Protein AF-A0A927SKW1-F1 (afdb_monomer_lite)

Radius of gyration: 32.1 Å; chains: 1; bounding box: 105×92×72 Å

pLDDT: mean 75.74, std 28.06, range [26.41, 98.81]

Sequence (318 aa):
MAGSRWMRLFRRRNMISRSLRKGRAAAVSRCCCGIGGTPRHMIAFALLSRRRMLADCPLNGYVPGCTAILPPACGNTACCPARCCPISVMLTTHSTSEEDTAMIFSCIGHAKFLIELENGLRIVTDPYDATCGYPVTPVPADVVLVSHGHHDHSAVDTIPGTPRVIDAAGEYDLGDGVTITAIEAFHDDAEGTKRGKTLLFAIRAEGLNAIHLGDLGHIPNAAQIDALGPADVLMIPVGGFFTIDAAQAKETAGLLGTRIILPMHYKTRVNADWPIAPLEAFTQLYDIPAEEVNLLRVAKGDIMCQPKIAVLLPQSLK

Structure (mmCIF, N/CA/C/O backbone):
data_AF-A0A927SKW1-F1
#
_entry.id   AF-A0A927SKW1-F1
#
loop_
_atom_site.group_PDB
_atom_site.id
_atom_site.type_symbol
_atom_site.label_atom_id
_atom_site.label_alt_id
_atom_site.label_comp_id
_atom_site.label_asym_id
_atom_site.label_entity_id
_atom_site.label_seq_id
_atom_site.pdbx_PDB_ins_code
_atom_site.Cartn_x
_atom_site.Cartn_y
_atom_site.Cartn_z
_atom_site.occupancy
_atom_site.B_iso_or_equiv
_atom_site.auth_seq_id
_atom_site.auth_comp_id
_atom_site.auth_asym_id
_atom_site.auth_atom_id
_atom_site.pdbx_PDB_model_num
ATOM 1 N N . MET A 1 1 ? 50.797 -29.835 -10.768 1.00 36.66 1 MET A N 1
ATOM 2 C CA . MET A 1 1 ? 50.155 -30.596 -9.675 1.00 36.66 1 MET A CA 1
ATOM 3 C C . MET A 1 1 ? 48.767 -31.011 -10.140 1.00 36.66 1 MET A C 1
ATOM 5 O O . MET A 1 1 ? 48.134 -30.238 -10.845 1.00 36.66 1 MET A O 1
ATOM 9 N N . ALA A 1 2 ? 48.395 -32.259 -9.850 1.00 34.47 2 ALA A N 1
ATOM 10 C CA . ALA A 1 2 ? 47.167 -32.965 -10.242 1.00 34.47 2 ALA A CA 1
ATOM 11 C C . ALA A 1 2 ? 45.868 -32.222 -9.834 1.00 34.47 2 ALA A C 1
ATOM 13 O O . ALA A 1 2 ? 45.920 -31.377 -8.953 1.00 34.47 2 ALA A O 1
ATOM 14 N N . GLY A 1 3 ? 44.679 -32.481 -10.387 1.00 30.59 3 GLY A N 1
ATOM 15 C CA . GLY A 1 3 ? 44.234 -33.603 -11.208 1.00 30.59 3 GLY A CA 1
ATOM 16 C C . GLY A 1 3 ? 42.812 -33.406 -11.762 1.00 30.59 3 GLY A C 1
ATOM 17 O O . GLY A 1 3 ? 42.130 -32.425 -11.480 1.00 30.59 3 GLY A O 1
ATOM 18 N N . SER A 1 4 ? 42.415 -34.362 -12.595 1.00 35.72 4 SER A N 1
ATOM 19 C CA . SER A 1 4 ? 41.245 -34.372 -13.480 1.00 35.72 4 SER A CA 1
ATOM 20 C C . SER A 1 4 ? 40.145 -35.338 -12.993 1.00 35.72 4 SER A C 1
ATOM 22 O O . SER A 1 4 ? 40.445 -36.261 -12.242 1.00 35.72 4 SER A O 1
ATOM 24 N N . ARG A 1 5 ? 38.939 -35.228 -13.597 1.00 36.66 5 ARG A N 1
ATOM 25 C CA . ARG A 1 5 ? 37.777 -36.169 -13.591 1.00 36.66 5 ARG A CA 1
ATOM 26 C C . ARG A 1 5 ? 36.952 -36.183 -12.290 1.00 36.66 5 ARG A C 1
ATOM 28 O O . ARG A 1 5 ? 37.505 -36.244 -11.209 1.00 36.66 5 ARG A O 1
ATOM 35 N N . TRP A 1 6 ? 35.617 -36.114 -12.330 1.00 28.95 6 TRP A N 1
ATOM 36 C CA . TRP A 1 6 ? 34.721 -37.158 -12.850 1.00 28.95 6 TRP A CA 1
ATOM 37 C C . TRP A 1 6 ? 33.372 -36.628 -13.373 1.00 28.95 6 TRP A C 1
ATOM 39 O O . TRP A 1 6 ? 32.851 -35.611 -12.931 1.00 28.95 6 TRP A O 1
ATOM 49 N N . MET A 1 7 ? 32.805 -37.378 -14.320 1.00 31.30 7 MET A N 1
ATOM 50 C CA . MET A 1 7 ? 31.558 -37.140 -15.048 1.00 31.30 7 MET A CA 1
ATOM 51 C C . MET A 1 7 ? 30.651 -38.381 -14.871 1.00 31.30 7 MET A C 1
ATOM 53 O O . MET A 1 7 ? 31.162 -39.494 -14.958 1.00 31.30 7 MET A O 1
ATOM 57 N N . ARG A 1 8 ? 29.326 -38.162 -14.791 1.00 33.22 8 ARG A N 1
ATOM 58 C CA . ARG A 1 8 ? 28.184 -39.068 -15.113 1.00 33.22 8 ARG A CA 1
ATOM 59 C C . ARG A 1 8 ? 27.788 -40.214 -14.162 1.00 33.22 8 ARG A C 1
ATOM 61 O O . ARG A 1 8 ? 28.552 -41.141 -13.943 1.00 33.22 8 ARG A O 1
ATOM 68 N N . LEU A 1 9 ? 26.483 -40.240 -13.853 1.00 34.00 9 LEU A N 1
ATOM 69 C CA . LEU A 1 9 ? 25.572 -41.408 -13.799 1.00 34.00 9 LEU A CA 1
ATOM 70 C C . LEU A 1 9 ? 24.125 -40.859 -13.918 1.00 34.00 9 LEU A C 1
ATOM 72 O O . LEU A 1 9 ? 23.692 -40.094 -13.072 1.00 34.00 9 LEU A O 1
ATOM 76 N N . PHE A 1 10 ? 23.489 -40.845 -15.096 1.00 29.05 10 PHE A N 1
ATOM 77 C CA . PHE A 1 10 ? 22.601 -41.854 -15.713 1.00 29.05 10 PHE A CA 1
ATOM 78 C C . PHE A 1 10 ? 21.306 -42.246 -14.949 1.00 29.05 10 PHE A C 1
ATOM 80 O O . PHE A 1 10 ? 21.306 -43.122 -14.101 1.00 29.05 10 PHE A O 1
ATOM 87 N N . ARG A 1 11 ? 20.193 -41.667 -15.441 1.00 32.06 11 ARG A N 1
ATOM 88 C CA . ARG A 1 11 ? 18.930 -42.283 -15.928 1.00 32.06 11 ARG A CA 1
ATOM 89 C C . ARG A 1 11 ? 17.957 -43.065 -15.010 1.00 32.06 11 ARG A C 1
ATOM 91 O O . ARG A 1 11 ? 18.234 -44.172 -14.579 1.00 32.06 11 ARG A O 1
ATOM 98 N N . ARG A 1 12 ? 16.697 -42.605 -15.161 1.00 32.50 12 ARG A N 1
ATOM 99 C CA . ARG A 1 12 ? 15.418 -43.320 -15.431 1.00 32.50 12 ARG A CA 1
ATOM 100 C C . ARG A 1 12 ? 14.637 -43.927 -14.256 1.00 32.50 12 ARG A C 1
ATOM 102 O O . ARG A 1 12 ? 15.019 -44.956 -13.718 1.00 32.50 12 ARG A O 1
ATOM 109 N N . ARG A 1 13 ? 13.377 -43.477 -14.136 1.00 32.75 13 ARG A N 1
ATOM 110 C CA . ARG A 1 13 ? 12.200 -44.368 -14.170 1.00 32.75 13 ARG A CA 1
ATOM 111 C C . ARG A 1 13 ? 10.934 -43.644 -14.664 1.00 32.75 13 ARG A C 1
ATOM 113 O O . ARG A 1 13 ? 10.516 -42.651 -14.091 1.00 32.75 13 ARG A O 1
ATOM 120 N N . ASN A 1 14 ? 10.369 -44.179 -15.750 1.00 30.88 14 ASN A N 1
ATOM 121 C CA . ASN A 1 14 ? 9.000 -43.980 -16.246 1.00 30.88 14 ASN A CA 1
ATOM 122 C C . ASN A 1 14 ? 8.089 -45.047 -15.610 1.00 30.88 14 ASN A C 1
ATOM 124 O O . ASN A 1 14 ? 8.534 -46.189 -15.511 1.00 30.88 14 ASN A O 1
ATOM 128 N N . MET A 1 15 ? 6.826 -44.713 -15.319 1.00 30.39 15 MET A N 1
ATOM 129 C CA . MET A 1 15 ? 5.612 -45.562 -15.432 1.00 30.39 15 MET A CA 1
ATOM 130 C C . MET A 1 15 ? 4.413 -44.710 -14.969 1.00 30.39 15 MET A C 1
ATOM 132 O O . MET A 1 15 ? 4.393 -44.255 -13.836 1.00 30.39 15 MET A O 1
ATOM 136 N N . ILE A 1 16 ? 3.533 -44.225 -15.851 1.00 32.12 16 ILE A N 1
ATOM 137 C CA . ILE A 1 16 ? 2.344 -44.903 -16.411 1.00 32.12 16 ILE A CA 1
ATOM 138 C C . ILE A 1 16 ? 1.454 -45.536 -15.327 1.00 32.12 16 ILE A C 1
ATOM 140 O O . ILE A 1 16 ? 1.744 -46.630 -14.864 1.00 32.12 16 ILE A O 1
ATOM 144 N N . SER A 1 17 ? 0.290 -44.935 -15.054 1.00 32.28 17 SER A N 1
ATOM 145 C CA . SER A 1 17 ? -0.992 -45.606 -15.330 1.00 32.28 17 SER A CA 1
ATOM 146 C C . SER A 1 17 ? -2.164 -44.617 -15.369 1.00 32.28 17 SER A C 1
ATOM 148 O O . SER A 1 17 ? -2.393 -43.819 -14.467 1.00 32.28 17 SER A O 1
ATOM 150 N N . ARG A 1 18 ? -2.894 -44.679 -16.487 1.00 32.72 18 ARG A N 1
ATOM 151 C CA . ARG A 1 18 ? -4.250 -44.159 -16.665 1.00 32.72 18 ARG A CA 1
ATOM 152 C C . ARG A 1 18 ? -5.216 -45.085 -15.926 1.00 32.72 18 ARG A C 1
ATOM 154 O O . ARG A 1 18 ? -5.110 -46.299 -16.074 1.00 32.72 18 ARG A O 1
ATOM 161 N N . SER A 1 19 ? -6.226 -44.525 -15.270 1.00 33.06 19 SER A N 1
ATOM 162 C CA . SER A 1 19 ? -7.440 -45.253 -14.895 1.00 33.06 19 SER A CA 1
ATOM 163 C C . SER A 1 19 ? -8.662 -44.377 -15.158 1.00 33.06 19 SER A C 1
ATOM 165 O O . SER A 1 19 ? -9.011 -43.498 -14.376 1.00 33.06 19 SER A O 1
ATOM 167 N N . LEU A 1 20 ? -9.302 -44.649 -16.294 1.00 32.94 20 LEU A N 1
ATOM 168 C CA . LEU A 1 20 ? -10.682 -44.293 -16.601 1.00 32.94 20 LEU A CA 1
ATOM 169 C C . LEU A 1 20 ? -11.630 -45.049 -15.660 1.00 32.94 20 LEU A C 1
ATOM 171 O O . LEU A 1 20 ? -11.585 -46.279 -15.623 1.00 32.94 20 LEU A O 1
ATOM 175 N N . ARG A 1 21 ? -12.587 -44.356 -15.033 1.00 33.59 21 ARG A N 1
ATOM 176 C CA . ARG A 1 21 ? -13.899 -44.943 -14.720 1.00 33.59 21 ARG A CA 1
ATOM 177 C C . ARG A 1 21 ? -15.027 -43.973 -15.062 1.00 33.59 21 ARG A C 1
ATOM 179 O O . ARG A 1 21 ? -15.078 -42.847 -14.589 1.00 33.59 21 ARG A O 1
ATOM 186 N N . LYS A 1 22 ? -15.901 -44.474 -15.937 1.00 32.31 22 LYS A N 1
ATOM 187 C CA . LYS A 1 22 ? -17.205 -43.947 -16.342 1.00 32.31 22 LYS A CA 1
ATOM 188 C C . LYS A 1 22 ? -18.282 -44.356 -15.327 1.00 32.31 22 LYS A C 1
ATOM 190 O O . LYS A 1 22 ? -18.195 -45.443 -14.760 1.00 32.31 22 LYS A O 1
ATOM 195 N N . GLY A 1 23 ? -19.365 -43.575 -15.295 1.00 28.02 23 GLY A N 1
ATOM 196 C CA . GLY A 1 23 ? -20.693 -43.956 -14.789 1.00 28.02 23 GLY A CA 1
ATOM 197 C C . GLY A 1 23 ? -20.955 -43.436 -13.374 1.00 28.02 23 GLY A C 1
ATOM 198 O O . GLY A 1 23 ? -20.116 -43.607 -12.508 1.00 28.02 23 GLY A O 1
ATOM 199 N N . ARG A 1 24 ? -22.085 -42.811 -13.047 1.00 30.83 24 ARG A N 1
ATOM 200 C CA . ARG A 1 24 ? -23.442 -42.938 -13.597 1.00 30.83 24 ARG A CA 1
ATOM 201 C C . ARG A 1 24 ? -24.226 -41.633 -13.409 1.00 30.83 24 ARG A C 1
ATOM 203 O O . ARG A 1 24 ? -24.120 -40.996 -12.370 1.00 30.83 24 ARG A O 1
ATOM 210 N N . ALA A 1 25 ? -25.057 -41.311 -14.398 1.00 30.23 25 ALA A N 1
ATOM 211 C CA . ALA A 1 25 ? -26.184 -40.401 -14.253 1.00 30.23 25 ALA A CA 1
ATOM 212 C C . ALA A 1 25 ? -27.248 -41.009 -13.321 1.00 30.23 25 ALA A C 1
ATOM 214 O O . ALA A 1 25 ? -27.543 -42.202 -13.420 1.00 30.23 25 ALA A O 1
ATOM 215 N N . ALA A 1 26 ? -27.851 -40.178 -12.473 1.00 31.28 26 ALA A N 1
ATOM 216 C CA . ALA A 1 26 ? -29.128 -40.454 -11.830 1.00 31.28 26 ALA A CA 1
ATOM 217 C C . ALA A 1 26 ? -30.018 -39.217 -11.989 1.00 31.28 26 ALA A C 1
ATOM 219 O O . ALA A 1 26 ? -29.768 -38.172 -11.398 1.00 31.28 26 ALA A O 1
ATOM 220 N N . ALA A 1 27 ? -31.034 -39.357 -12.836 1.00 31.91 27 ALA A N 1
ATOM 221 C CA . ALA A 1 27 ? -32.130 -38.422 -13.011 1.00 31.91 27 ALA A CA 1
ATOM 222 C C . ALA A 1 27 ? -33.419 -39.162 -12.653 1.00 31.91 27 ALA A C 1
ATOM 224 O O . ALA A 1 27 ? -33.793 -40.077 -13.376 1.00 31.91 27 ALA A O 1
ATOM 225 N N . VAL A 1 28 ? -34.059 -38.779 -11.549 1.00 30.00 28 VAL A N 1
ATOM 226 C CA . VAL A 1 28 ? -35.473 -38.985 -11.161 1.00 30.00 28 VAL A CA 1
ATOM 227 C C . VAL A 1 28 ? -35.665 -37.993 -9.990 1.00 30.00 28 VAL A C 1
ATOM 229 O O . VAL A 1 28 ? -34.745 -37.842 -9.200 1.00 30.00 28 VAL A O 1
ATOM 232 N N . SER A 1 29 ? -36.727 -37.229 -9.762 1.00 28.88 29 SER A N 1
ATOM 233 C CA . SER A 1 29 ? -38.110 -37.249 -10.207 1.00 28.88 29 SER A CA 1
ATOM 234 C C . SER A 1 29 ? -38.667 -35.830 -10.128 1.00 28.88 29 SER A C 1
ATOM 236 O O . SER A 1 29 ? -38.334 -35.060 -9.230 1.00 28.88 29 SER A O 1
ATOM 238 N N . ARG A 1 30 ? -39.588 -35.539 -11.044 1.00 29.81 30 ARG A N 1
ATOM 239 C CA . ARG A 1 30 ? -40.551 -34.442 -10.965 1.00 29.81 30 ARG A CA 1
ATOM 240 C C . ARG A 1 30 ? -41.347 -34.517 -9.659 1.00 29.81 30 ARG A C 1
ATOM 242 O O . ARG A 1 30 ? -41.761 -35.606 -9.263 1.00 29.81 30 ARG A O 1
ATOM 249 N N . CYS A 1 31 ? -41.672 -33.357 -9.099 1.00 27.03 31 CYS A N 1
ATOM 250 C CA . CYS A 1 31 ? -42.927 -33.167 -8.387 1.00 27.03 31 CYS A CA 1
ATOM 251 C C . CYS A 1 31 ? -43.611 -31.928 -8.973 1.00 27.03 31 CYS A C 1
ATOM 253 O O . CYS A 1 31 ? -43.080 -30.820 -8.922 1.00 27.03 31 CYS A O 1
ATOM 255 N N . CYS A 1 32 ? -44.745 -32.164 -9.626 1.00 28.44 32 CYS A N 1
ATOM 256 C CA . CYS A 1 32 ? -45.656 -31.145 -10.115 1.00 28.44 32 CYS A CA 1
ATOM 257 C C . CYS A 1 32 ? -46.640 -30.804 -8.995 1.00 28.44 32 CYS A C 1
ATOM 259 O O . CYS A 1 32 ? -47.343 -31.695 -8.535 1.00 28.44 32 CYS A O 1
ATOM 261 N N . CYS A 1 33 ? -46.777 -29.521 -8.672 1.00 32.06 33 CYS A N 1
ATOM 262 C CA . CYS A 1 33 ? -48.049 -28.953 -8.241 1.00 32.06 33 CYS A CA 1
ATOM 263 C C . CYS A 1 33 ? -48.288 -27.688 -9.072 1.00 32.06 33 CYS A C 1
ATOM 265 O O . CYS A 1 33 ? -47.520 -26.732 -8.993 1.00 32.06 33 CYS A O 1
ATOM 267 N N . GLY A 1 34 ? -49.330 -27.729 -9.910 1.00 27.91 34 GLY A N 1
ATOM 268 C CA . GLY A 1 34 ? -49.977 -26.529 -10.445 1.00 27.91 34 GLY A CA 1
ATOM 269 C C . GLY A 1 34 ? -50.642 -25.764 -9.301 1.00 27.91 34 GLY A C 1
ATOM 270 O O . GLY A 1 34 ? -50.905 -26.330 -8.244 1.00 27.91 34 GLY A O 1
ATOM 271 N N . ILE A 1 35 ? -50.834 -24.457 -9.416 1.00 33.31 35 ILE A N 1
ATOM 272 C CA . ILE A 1 35 ? -52.029 -23.738 -9.904 1.00 33.31 35 ILE A CA 1
ATOM 273 C C . ILE A 1 35 ? -51.611 -22.259 -9.723 1.00 33.31 35 ILE A C 1
ATOM 275 O O . ILE A 1 35 ? -51.009 -21.950 -8.704 1.00 33.31 35 ILE A O 1
ATOM 279 N N . GLY A 1 36 ? -51.820 -21.261 -10.574 1.00 28.83 36 GLY A N 1
ATOM 280 C CA . GLY A 1 36 ? -52.560 -21.039 -11.807 1.00 28.83 36 GLY A CA 1
ATOM 281 C C . GLY A 1 36 ? -52.436 -19.534 -12.140 1.00 28.83 36 GLY A C 1
ATOM 282 O O . GLY A 1 36 ? -51.851 -18.780 -11.367 1.00 28.83 36 GLY A O 1
ATOM 283 N N . GLY A 1 37 ? -53.009 -19.090 -13.263 1.00 29.12 37 GLY A N 1
ATOM 284 C CA . GLY A 1 37 ? -53.322 -17.669 -13.493 1.00 29.12 37 GLY A CA 1
ATOM 285 C C . GLY A 1 37 ? -52.436 -16.913 -14.493 1.00 29.12 37 GLY A C 1
ATOM 286 O O . GLY A 1 37 ? -51.386 -16.384 -14.161 1.00 29.12 37 GLY A O 1
ATOM 287 N N . THR A 1 38 ? -52.928 -16.824 -15.729 1.00 33.94 38 THR A N 1
ATOM 288 C CA . THR A 1 38 ? -52.596 -15.860 -16.806 1.00 33.94 38 THR A CA 1
ATOM 289 C C . THR A 1 38 ? -52.974 -14.402 -16.418 1.00 33.94 38 THR A C 1
ATOM 291 O O . THR A 1 38 ? -53.673 -14.282 -15.414 1.00 33.94 38 THR A O 1
ATOM 294 N N . PRO A 1 39 ? -52.709 -13.307 -17.192 1.00 42.22 39 PRO A N 1
ATOM 295 C CA . PRO A 1 39 ? -52.287 -13.229 -18.602 1.00 42.22 39 PRO A CA 1
ATOM 296 C C . PRO A 1 39 ? -51.247 -12.135 -18.988 1.00 42.22 39 PRO A C 1
ATOM 298 O O . PRO A 1 39 ? -50.902 -11.228 -18.241 1.00 42.22 39 PRO A O 1
ATOM 301 N N . ARG A 1 40 ? -50.817 -12.236 -20.255 1.00 33.34 40 ARG A N 1
ATOM 302 C CA . ARG A 1 40 ? -50.163 -11.240 -21.133 1.00 33.34 40 ARG A CA 1
ATOM 303 C C . ARG A 1 40 ? -50.572 -9.778 -20.888 1.00 33.34 40 ARG A C 1
ATOM 305 O O . ARG A 1 40 ? -51.766 -9.533 -20.909 1.00 33.34 40 ARG A O 1
ATOM 312 N N . HIS A 1 41 ? -49.613 -8.842 -20.884 1.00 31.78 41 HIS A N 1
ATOM 313 C CA . HIS A 1 41 ? -49.704 -7.462 -21.422 1.00 31.78 41 HIS A CA 1
ATOM 314 C C . HIS A 1 41 ? -48.271 -7.014 -21.784 1.00 31.78 41 HIS A C 1
ATOM 316 O O . HIS A 1 41 ? -47.365 -7.124 -20.970 1.00 31.78 41 HIS A O 1
ATOM 322 N N . MET A 1 42 ? -47.953 -6.870 -23.071 1.00 30.73 42 MET A N 1
ATOM 323 C CA . MET A 1 42 ? -47.998 -5.632 -23.866 1.00 30.73 42 MET A CA 1
ATOM 324 C C . MET A 1 42 ? -46.910 -4.604 -23.521 1.00 30.73 42 MET A C 1
ATOM 326 O O . MET A 1 42 ? -46.865 -4.017 -22.449 1.00 30.73 42 MET A O 1
ATOM 330 N N . ILE A 1 43 ? -46.066 -4.404 -24.531 1.00 33.72 43 ILE A N 1
ATOM 331 C CA . ILE A 1 43 ? -45.079 -3.348 -24.725 1.00 33.72 43 ILE A CA 1
ATOM 332 C C . ILE A 1 43 ? -45.805 -1.999 -24.807 1.00 33.72 43 ILE A C 1
ATOM 334 O O . ILE A 1 43 ? -46.746 -1.868 -25.588 1.00 33.72 43 ILE A O 1
ATOM 338 N N . ALA A 1 44 ? -45.330 -0.986 -24.080 1.00 31.81 44 ALA A N 1
ATOM 339 C CA . ALA A 1 44 ? -45.673 0.410 -24.343 1.00 31.81 44 ALA A CA 1
ATOM 340 C C . ALA A 1 44 ? -44.468 1.324 -24.076 1.00 31.81 44 ALA A C 1
ATOM 342 O O . ALA A 1 44 ? -44.033 1.513 -22.943 1.00 31.81 44 ALA A O 1
ATOM 343 N N . PHE A 1 45 ? -43.943 1.881 -25.167 1.00 30.08 45 PHE A N 1
ATOM 344 C CA . PHE A 1 45 ? -43.084 3.059 -25.201 1.00 30.08 45 PHE A CA 1
ATOM 345 C C . PHE A 1 45 ? -43.888 4.285 -24.744 1.00 30.08 45 PHE A C 1
ATOM 347 O O . PHE A 1 45 ? -44.971 4.531 -25.272 1.00 30.08 45 PHE A O 1
ATOM 354 N N . ALA A 1 46 ? -43.332 5.098 -23.846 1.00 32.06 46 ALA A N 1
ATOM 355 C CA . ALA A 1 46 ? -43.831 6.441 -23.566 1.00 32.06 46 ALA A CA 1
ATOM 356 C C . ALA A 1 46 ? -42.695 7.458 -23.741 1.00 32.06 46 ALA A C 1
ATOM 358 O O . ALA A 1 46 ? -41.885 7.698 -22.851 1.00 32.06 46 ALA A O 1
ATOM 359 N N . LEU A 1 47 ? -42.652 8.044 -24.938 1.00 31.38 47 LEU A N 1
ATOM 360 C CA . LEU A 1 47 ? -42.052 9.345 -25.211 1.00 31.38 47 LEU A CA 1
ATOM 361 C C . LEU A 1 47 ? -42.940 10.414 -24.575 1.00 31.38 47 LEU A C 1
ATOM 363 O O . LEU A 1 47 ? -44.110 10.496 -24.930 1.00 31.38 47 LEU A O 1
ATOM 367 N N . LEU A 1 48 ? -42.385 11.278 -23.728 1.00 33.34 48 LEU A N 1
ATOM 368 C CA . LEU A 1 48 ? -42.950 12.603 -23.474 1.00 33.34 48 LEU A CA 1
ATOM 369 C C . LEU A 1 48 ? -41.817 13.592 -23.201 1.00 33.34 48 LEU A C 1
ATOM 371 O O . LEU A 1 48 ? -41.308 13.756 -22.098 1.00 33.34 48 LEU A O 1
ATOM 375 N N . SER A 1 49 ? -41.439 14.263 -24.281 1.00 31.69 49 SER A N 1
ATOM 376 C CA . SER A 1 49 ? -40.782 15.557 -24.276 1.00 31.69 49 SER A CA 1
ATOM 377 C C . SER A 1 49 ? -41.644 16.588 -23.547 1.00 31.69 49 SER A C 1
ATOM 379 O O . SER A 1 49 ? -42.820 16.728 -23.888 1.00 31.69 49 SER A O 1
ATOM 381 N N . ARG A 1 50 ? -41.050 17.415 -22.684 1.00 37.28 50 ARG A N 1
ATOM 382 C CA . ARG A 1 50 ? -41.459 18.820 -22.550 1.00 37.28 50 ARG A CA 1
ATOM 383 C C . ARG A 1 50 ? -40.255 19.688 -22.200 1.00 37.28 50 ARG A C 1
ATOM 385 O O . ARG A 1 50 ? -39.580 19.513 -21.196 1.00 37.28 50 ARG A O 1
ATOM 392 N N . ARG A 1 51 ? -39.986 20.594 -23.134 1.00 34.19 51 ARG A N 1
ATOM 393 C CA . ARG A 1 51 ? -39.003 21.673 -23.115 1.00 34.19 51 ARG A CA 1
ATOM 394 C C . ARG A 1 51 ? -39.638 22.929 -22.503 1.00 34.19 51 ARG A C 1
ATOM 396 O O . ARG A 1 51 ? -40.800 23.194 -22.792 1.00 34.19 51 ARG A O 1
ATOM 403 N N . ARG A 1 52 ? -38.764 23.739 -21.885 1.00 34.16 52 ARG A N 1
ATOM 404 C CA . ARG A 1 52 ? -38.766 25.217 -21.738 1.00 34.16 52 ARG A CA 1
ATOM 405 C C . ARG A 1 52 ? -39.769 25.852 -20.766 1.00 34.16 52 ARG A C 1
ATOM 407 O O . ARG A 1 52 ? -40.969 25.726 -20.944 1.00 34.16 52 ARG A O 1
ATOM 414 N N . MET A 1 53 ? -39.262 26.662 -19.833 1.00 32.25 53 MET A N 1
ATOM 415 C CA . MET A 1 53 ? -38.998 28.121 -19.914 1.00 32.25 53 MET A CA 1
ATOM 416 C C . MET A 1 53 ? -38.421 28.535 -18.539 1.00 32.25 53 MET A C 1
ATOM 418 O O . MET A 1 53 ? -39.001 28.174 -17.526 1.00 32.25 53 MET A O 1
ATOM 422 N N . LEU A 1 54 ? -37.166 28.985 -18.411 1.00 32.81 54 LEU A N 1
ATOM 423 C CA . LEU A 1 54 ? -36.685 30.375 -18.528 1.00 32.81 54 LEU A CA 1
ATOM 424 C C . LEU A 1 54 ? -37.608 31.430 -17.900 1.00 32.81 54 LEU A C 1
ATOM 426 O O . LEU A 1 54 ? -38.629 31.762 -18.496 1.00 32.81 54 LEU A O 1
ATOM 430 N N . ALA A 1 55 ? -37.162 32.012 -16.784 1.00 32.81 55 ALA A N 1
ATOM 431 C CA . ALA A 1 55 ? -37.235 33.449 -16.519 1.00 32.81 55 ALA A CA 1
ATOM 432 C C . ALA A 1 55 ? -36.279 33.814 -15.369 1.00 32.81 55 ALA A C 1
ATOM 434 O O . ALA A 1 55 ? -36.475 33.399 -14.228 1.00 32.81 55 ALA A O 1
ATOM 435 N N . ASP A 1 56 ? -35.249 34.588 -15.707 1.00 31.73 56 ASP A N 1
ATOM 436 C CA . ASP A 1 56 ? -34.517 35.463 -14.795 1.00 31.73 56 ASP A CA 1
ATOM 437 C C . ASP A 1 56 ? -35.470 36.473 -14.138 1.00 31.73 56 ASP A C 1
ATOM 439 O O . ASP A 1 56 ? -36.394 36.952 -14.796 1.00 31.73 56 ASP A O 1
ATOM 443 N N . CYS A 1 57 ? -35.194 36.885 -12.897 1.00 26.41 57 CYS A N 1
ATOM 444 C CA . CYS A 1 57 ? -34.993 38.309 -12.602 1.00 26.41 57 CYS A CA 1
ATOM 445 C C . CYS A 1 57 ? -34.469 38.540 -11.169 1.00 26.41 57 CYS A C 1
ATOM 447 O O . CYS A 1 57 ? -34.750 37.746 -10.272 1.00 26.41 57 CYS A O 1
ATOM 449 N N . PRO A 1 58 ? -33.705 39.626 -10.955 1.00 45.47 58 PRO A N 1
ATOM 450 C CA . PRO A 1 58 ? -32.900 39.880 -9.767 1.00 45.47 58 PRO A CA 1
ATOM 451 C C . PRO A 1 58 ? -33.682 40.678 -8.712 1.00 45.47 58 PRO A C 1
ATOM 453 O O . PRO A 1 58 ? -34.753 41.204 -9.002 1.00 45.47 58 PRO A O 1
ATOM 456 N N . LEU A 1 59 ? -33.121 40.837 -7.509 1.00 37.56 59 LEU A N 1
ATOM 457 C CA . LEU A 1 59 ? -32.766 42.152 -6.957 1.00 37.56 59 LEU A CA 1
ATOM 458 C C . LEU A 1 59 ? -32.271 42.065 -5.505 1.00 37.56 59 LEU A C 1
ATOM 460 O O . LEU A 1 59 ? -32.807 41.383 -4.640 1.00 37.56 59 LEU A O 1
ATOM 464 N N . ASN A 1 60 ? -31.220 42.848 -5.316 1.00 33.00 60 ASN A N 1
ATOM 465 C CA . ASN A 1 60 ? -30.598 43.340 -4.101 1.00 33.00 60 ASN A CA 1
ATOM 466 C C . ASN A 1 60 ? -31.622 44.048 -3.183 1.00 33.00 60 ASN A C 1
ATOM 468 O O . ASN A 1 60 ? -32.469 44.786 -3.687 1.00 33.00 60 ASN A O 1
ATOM 472 N N . GLY A 1 61 ? -31.525 43.901 -1.857 1.00 32.19 61 GLY A N 1
ATOM 473 C CA . GLY A 1 61 ? -32.395 44.638 -0.930 1.00 32.19 61 GLY A CA 1
ATOM 474 C C . GLY A 1 61 ? -32.218 44.279 0.545 1.00 32.19 61 GLY A C 1
ATOM 475 O O . GLY A 1 61 ? -32.834 43.349 1.049 1.00 32.19 61 GLY A O 1
ATOM 476 N N . TYR A 1 62 ? -31.387 45.054 1.233 1.00 30.97 62 TYR A N 1
ATOM 477 C CA . TYR A 1 62 ? -31.150 45.049 2.677 1.00 30.97 62 TYR A CA 1
ATOM 478 C C . TYR A 1 62 ? -32.221 45.881 3.404 1.00 30.97 62 TYR A C 1
ATOM 480 O O . TYR A 1 62 ? -32.351 47.054 3.068 1.00 30.97 62 TYR A O 1
ATOM 488 N N . VAL A 1 63 ? -32.912 45.347 4.425 1.00 32.44 63 VAL A N 1
ATOM 489 C CA . VAL A 1 63 ? -33.503 46.151 5.525 1.00 32.44 63 VAL A CA 1
ATOM 490 C C . VAL A 1 63 ? -33.597 45.307 6.821 1.00 32.44 63 VAL A C 1
ATOM 492 O O . VAL A 1 63 ? -34.048 44.164 6.749 1.00 32.44 63 VAL A O 1
ATOM 495 N N . PRO A 1 64 ? -33.188 45.830 7.998 1.00 40.97 64 PRO A N 1
ATOM 496 C CA . PRO A 1 64 ? -33.139 45.100 9.270 1.00 40.97 64 PRO A CA 1
ATOM 497 C C . PRO A 1 64 ? -34.378 45.324 10.161 1.00 40.97 64 PRO A C 1
ATOM 499 O O . PRO A 1 64 ? -35.046 46.350 10.060 1.00 40.97 64 PRO A O 1
ATOM 502 N N . GLY A 1 65 ? -34.598 44.414 11.121 1.00 30.59 65 GLY A N 1
ATOM 503 C CA . GLY A 1 65 ? -35.410 44.668 12.321 1.00 30.59 65 GLY A CA 1
ATOM 504 C C . GLY A 1 65 ? -36.429 43.577 12.657 1.00 30.59 65 GLY A C 1
ATOM 505 O O . GLY A 1 65 ? -37.512 43.537 12.085 1.00 30.59 65 GLY A O 1
ATOM 506 N N . CYS A 1 66 ? -36.127 42.735 13.648 1.00 30.77 66 CYS A N 1
ATOM 507 C CA . CYS A 1 66 ? -37.151 42.017 14.408 1.00 30.77 66 CYS A CA 1
ATOM 508 C C . CYS A 1 66 ? -36.768 41.994 15.887 1.00 30.77 66 CYS A C 1
ATOM 510 O O . CYS A 1 66 ? -35.826 41.331 16.315 1.00 30.77 66 CYS A O 1
ATOM 512 N N . THR A 1 67 ? -37.504 42.803 16.637 1.00 34.31 67 THR A N 1
ATOM 513 C CA . THR A 1 67 ? -37.547 42.903 18.089 1.00 34.31 67 THR A CA 1
ATOM 514 C C . THR A 1 67 ? -38.132 41.633 18.705 1.00 34.31 67 THR A C 1
ATOM 516 O O . THR A 1 67 ? -39.064 41.030 18.177 1.00 34.31 67 THR A O 1
ATOM 519 N N . ALA A 1 68 ? -37.568 41.249 19.849 1.00 35.16 68 ALA A N 1
ATOM 520 C CA . ALA A 1 68 ? -37.971 40.107 20.656 1.00 35.16 68 ALA A CA 1
ATOM 521 C C . ALA A 1 68 ? -39.422 40.225 21.158 1.00 35.16 68 ALA A C 1
ATOM 523 O O . ALA A 1 68 ? -39.834 41.271 21.662 1.00 35.16 68 ALA A O 1
ATOM 524 N N . ILE A 1 69 ? -40.168 39.122 21.068 1.00 36.78 69 ILE A N 1
ATOM 525 C CA . ILE A 1 69 ? -41.507 38.964 21.641 1.00 36.78 69 ILE A CA 1
ATOM 526 C C . ILE A 1 69 ? -41.370 38.150 22.935 1.00 36.78 69 ILE A C 1
ATOM 528 O O . ILE A 1 69 ? -40.982 36.984 22.906 1.00 36.78 69 ILE A O 1
ATOM 532 N N . LEU A 1 70 ? -41.681 38.783 24.068 1.00 38.19 70 LEU A N 1
ATOM 533 C CA . LEU A 1 70 ? -41.899 38.144 25.371 1.00 38.19 70 LEU A CA 1
ATOM 534 C C . LEU A 1 70 ? -43.320 37.550 25.431 1.00 38.19 70 LEU A C 1
ATOM 536 O O . LEU A 1 70 ? -44.252 38.195 24.944 1.00 38.19 70 LEU A O 1
ATOM 540 N N . PRO A 1 71 ? -43.535 36.380 26.060 1.00 40.69 71 PRO A N 1
ATOM 541 C CA . PRO A 1 71 ? -44.876 35.870 26.324 1.00 40.69 71 PRO A CA 1
ATOM 542 C C . PRO A 1 71 ? -45.486 36.490 27.601 1.00 40.69 71 PRO A C 1
ATOM 544 O O . PRO A 1 71 ? -44.750 36.913 28.499 1.00 40.69 71 PRO A O 1
ATOM 547 N N . PRO A 1 72 ? -46.828 36.559 27.705 1.00 45.69 72 PRO A N 1
ATOM 548 C CA . PRO A 1 72 ? -47.512 37.264 28.782 1.00 45.69 72 PRO A CA 1
ATOM 549 C C . PRO A 1 72 ? -47.604 36.448 30.077 1.00 45.69 72 PRO A C 1
ATOM 551 O O . PRO A 1 72 ? -47.703 35.221 30.077 1.00 45.69 72 PRO A O 1
ATOM 554 N N . ALA A 1 73 ? -47.620 37.182 31.190 1.00 35.66 73 ALA A N 1
ATOM 555 C CA . ALA A 1 73 ? -47.835 36.683 32.540 1.00 35.66 73 ALA A CA 1
ATOM 556 C C . ALA A 1 73 ? -49.280 36.196 32.750 1.00 35.66 73 ALA A C 1
ATOM 558 O O . ALA A 1 73 ? -50.234 36.860 32.342 1.00 35.66 73 ALA A O 1
ATOM 559 N N . CYS A 1 74 ? -49.434 35.073 33.454 1.00 32.44 74 CYS A N 1
ATOM 560 C CA . CYS A 1 74 ? -50.718 34.559 33.921 1.00 32.44 74 CYS A CA 1
ATOM 561 C C . CYS A 1 74 ? -50.767 34.634 35.454 1.00 32.44 74 CYS A C 1
ATOM 563 O O . CYS A 1 74 ? -49.826 34.222 36.133 1.00 32.44 74 CYS A O 1
ATOM 565 N N . GLY A 1 75 ? -51.848 35.212 35.984 1.00 32.75 75 GLY A N 1
ATOM 566 C CA . GLY A 1 75 ? -52.057 35.466 37.407 1.00 32.75 75 GLY A CA 1
ATOM 567 C C . GLY A 1 75 ? -52.797 34.352 38.159 1.00 32.75 75 GLY A C 1
ATOM 568 O O . GLY A 1 75 ? -53.660 33.681 37.609 1.00 32.75 75 GLY A O 1
ATOM 569 N N . ASN A 1 76 ? -52.438 34.257 39.442 1.00 38.38 76 ASN A N 1
ATOM 570 C CA . ASN A 1 76 ? -53.156 33.824 40.648 1.00 38.38 76 ASN A CA 1
ATOM 571 C C . ASN A 1 76 ? -53.867 32.451 40.788 1.00 38.38 76 ASN A C 1
ATOM 573 O O . ASN A 1 76 ? -54.870 32.143 40.157 1.00 38.38 76 ASN A O 1
ATOM 577 N N . THR A 1 77 ? -53.407 31.776 41.859 1.00 36.53 77 THR A N 1
ATOM 578 C CA . THR A 1 77 ? -54.106 30.950 42.873 1.00 36.53 77 THR A CA 1
ATOM 579 C C . THR A 1 77 ? -54.704 29.595 42.485 1.00 36.53 77 THR A C 1
ATOM 581 O O . THR A 1 77 ? -55.824 29.533 41.998 1.00 36.53 77 THR A O 1
ATOM 584 N N . ALA A 1 78 ? -54.024 28.506 42.879 1.00 34.06 78 ALA A N 1
ATOM 585 C CA . ALA A 1 78 ? -54.509 27.506 43.852 1.00 34.06 78 ALA A CA 1
ATOM 586 C C . ALA A 1 78 ? -53.528 26.317 43.987 1.00 34.06 78 ALA A C 1
ATOM 588 O O . ALA A 1 78 ? -52.909 25.882 43.023 1.00 34.06 78 ALA A O 1
ATOM 589 N N . CYS A 1 79 ? -53.401 25.809 45.215 1.00 34.53 79 CYS A N 1
ATOM 590 C CA . CYS A 1 79 ? -52.584 24.678 45.660 1.00 34.53 79 CYS A CA 1
ATOM 591 C C . CYS A 1 79 ? -52.683 23.394 44.814 1.00 34.53 79 CYS A C 1
ATOM 593 O O . CYS A 1 79 ? -53.786 22.918 44.555 1.00 34.53 79 CYS A O 1
ATOM 595 N N . CYS A 1 80 ? -51.550 22.706 44.613 1.00 30.23 80 CYS A N 1
ATOM 596 C CA . CYS A 1 80 ? -51.458 21.259 44.862 1.00 30.23 80 CYS A CA 1
ATOM 597 C C . CYS A 1 80 ? -49.999 20.784 45.035 1.00 30.23 80 CYS A C 1
ATOM 599 O O . CYS A 1 80 ? -49.077 21.453 44.573 1.00 30.23 80 CYS A O 1
ATOM 601 N N . PRO A 1 81 ? -49.787 19.684 45.781 1.00 42.34 81 PRO A N 1
ATOM 602 C CA . PRO A 1 81 ? -48.609 19.473 46.612 1.00 42.34 81 PRO A CA 1
ATOM 603 C C . PRO A 1 81 ? -47.441 18.831 45.867 1.00 42.34 81 PRO A C 1
ATOM 605 O O . PRO A 1 81 ? -47.603 18.172 44.841 1.00 42.34 81 PRO A O 1
ATOM 608 N N . ALA A 1 82 ? -46.265 18.990 46.473 1.00 47.25 82 ALA A N 1
ATOM 609 C CA . ALA A 1 82 ? -45.030 18.293 46.163 1.00 47.25 82 ALA A CA 1
ATOM 610 C C . ALA A 1 82 ? -45.274 16.825 45.770 1.00 47.25 82 ALA A C 1
ATOM 612 O O . ALA A 1 82 ? -45.604 15.977 46.599 1.00 47.25 82 ALA A O 1
ATOM 613 N N . ARG A 1 83 ? -45.063 16.526 44.489 1.00 36.44 83 ARG A N 1
ATOM 614 C CA . ARG A 1 83 ? -44.751 15.181 44.020 1.00 36.44 83 ARG A CA 1
ATOM 615 C C . ARG A 1 83 ? -43.342 15.216 43.471 1.00 36.44 83 ARG A C 1
ATOM 617 O O . ARG A 1 83 ? -43.055 15.905 42.497 1.00 36.44 83 ARG A O 1
ATOM 624 N N . CYS A 1 84 ? -42.483 14.479 44.161 1.00 39.34 84 CYS A N 1
ATOM 625 C CA . CYS A 1 84 ? -41.192 14.017 43.701 1.00 39.34 84 CYS A CA 1
ATOM 626 C C . CYS A 1 84 ? -41.305 13.553 42.245 1.00 39.34 84 CYS A C 1
ATOM 628 O O . CYS A 1 84 ? -41.859 12.490 41.970 1.00 39.34 84 CYS A O 1
ATOM 630 N N . CYS A 1 85 ? -40.793 14.357 41.321 1.00 28.94 85 CYS A N 1
ATOM 631 C CA . CYS A 1 85 ? -40.418 13.872 40.009 1.00 28.94 85 CYS A CA 1
ATOM 632 C C . CYS A 1 85 ? -38.963 13.428 40.172 1.00 28.94 85 CYS A C 1
ATOM 634 O O . CYS A 1 85 ? -38.116 14.294 40.417 1.00 28.94 85 CYS A O 1
ATOM 636 N N . PRO A 1 86 ? -38.635 12.123 40.150 1.00 39.88 86 PRO A N 1
ATOM 637 C CA . PRO A 1 86 ? -37.244 11.764 39.998 1.00 39.88 86 PRO A CA 1
ATOM 638 C C . PRO A 1 86 ? -36.838 12.343 38.645 1.00 39.88 86 PRO A C 1
ATOM 640 O O . PRO A 1 86 ? -37.429 12.013 37.616 1.00 39.88 86 PRO A O 1
ATOM 643 N N . ILE A 1 87 ? -35.866 13.253 38.652 1.00 38.75 87 ILE A N 1
ATOM 644 C CA . ILE A 1 87 ? -35.094 13.548 37.454 1.00 38.75 87 ILE A CA 1
ATOM 645 C C . ILE A 1 87 ? -34.419 12.218 37.136 1.00 38.75 87 ILE A C 1
ATOM 647 O O . ILE A 1 87 ? -33.373 11.884 37.688 1.00 38.75 87 ILE A O 1
ATOM 651 N N . SER A 1 88 ? -35.082 11.396 36.325 1.00 40.12 88 SER A N 1
ATOM 652 C CA . SER A 1 88 ? -34.411 10.325 35.624 1.00 40.12 88 SER A CA 1
ATOM 653 C C . SER A 1 88 ? -33.485 11.055 34.670 1.00 40.12 88 SER A C 1
ATOM 655 O O . SER A 1 88 ? -33.887 11.503 33.598 1.00 40.12 88 SER A O 1
ATOM 657 N N . VAL A 1 89 ? -32.253 11.273 35.128 1.00 44.56 89 VAL A N 1
ATOM 658 C CA . VAL A 1 89 ? -31.127 11.451 34.229 1.00 44.56 89 VAL A CA 1
ATOM 659 C C . VAL A 1 89 ? -31.102 10.144 33.457 1.00 44.56 89 VAL A C 1
ATOM 661 O O . VAL A 1 89 ? -30.551 9.146 33.919 1.00 44.56 89 VAL A O 1
ATOM 664 N N . MET A 1 90 ? -31.804 10.111 32.325 1.00 40.47 90 MET A N 1
ATOM 665 C CA . MET A 1 90 ? -31.501 9.139 31.301 1.00 40.47 90 MET A CA 1
ATOM 666 C C . MET A 1 90 ? -30.067 9.466 30.915 1.00 40.47 90 MET A C 1
ATOM 668 O O . MET A 1 90 ? -29.820 10.385 30.137 1.00 40.47 90 MET A O 1
ATOM 672 N N . LEU A 1 91 ? -29.112 8.762 31.530 1.00 41.88 91 LEU A N 1
ATOM 673 C CA . LEU A 1 91 ? -27.852 8.506 30.867 1.00 41.88 91 LEU A CA 1
ATOM 674 C C . LEU A 1 91 ? -28.265 7.811 29.579 1.00 41.88 91 LEU A C 1
ATOM 676 O O . LEU A 1 91 ? -28.553 6.616 29.564 1.00 41.88 91 LEU A O 1
ATOM 680 N N . THR A 1 92 ? -28.382 8.596 28.515 1.00 42.34 92 THR A N 1
ATOM 681 C CA . THR A 1 92 ? -28.277 8.081 27.168 1.00 42.34 92 THR A CA 1
ATOM 682 C C . THR A 1 92 ? -26.924 7.406 27.135 1.00 42.34 92 THR A C 1
ATOM 684 O O . THR A 1 92 ? -25.888 8.059 27.036 1.00 42.34 92 THR A O 1
ATOM 687 N N . THR A 1 93 ? -26.923 6.090 27.318 1.00 43.16 93 THR A N 1
ATOM 688 C CA . THR A 1 93 ? -25.826 5.264 26.860 1.00 43.16 93 THR A CA 1
ATOM 689 C C . THR A 1 93 ? -25.751 5.559 25.373 1.00 43.16 93 THR A C 1
ATOM 691 O O . THR A 1 93 ? -26.613 5.113 24.614 1.00 43.16 93 THR A O 1
ATOM 694 N N . HIS A 1 94 ? -24.802 6.401 24.963 1.00 37.16 94 HIS A N 1
ATOM 695 C CA . HIS A 1 94 ? -24.376 6.404 23.579 1.00 37.16 94 HIS A CA 1
ATOM 696 C C . HIS A 1 94 ? -23.851 4.994 23.347 1.00 37.16 94 HIS A C 1
ATOM 698 O O . HIS A 1 94 ? -22.746 4.649 23.750 1.00 37.16 94 HIS A O 1
ATOM 704 N N . SER A 1 95 ? -24.710 4.141 22.790 1.00 41.03 95 SER A N 1
ATOM 705 C CA . SER A 1 95 ? -24.231 3.058 21.959 1.00 41.03 95 SER A CA 1
ATOM 706 C C . SER A 1 95 ? -23.335 3.748 20.947 1.00 41.03 95 SER A C 1
ATOM 708 O O . SER A 1 95 ? -23.833 4.574 20.182 1.00 41.03 95 SER A O 1
ATOM 710 N N . THR A 1 96 ? -22.031 3.508 21.028 1.00 42.34 96 THR A N 1
ATOM 711 C CA . THR A 1 96 ? -21.097 3.863 19.967 1.00 42.34 96 THR A CA 1
ATOM 712 C C . THR A 1 96 ? -21.678 3.246 18.704 1.00 42.34 96 THR A C 1
ATOM 714 O O . THR A 1 96 ? -21.675 2.022 18.552 1.00 42.34 96 THR A O 1
ATOM 717 N N . SER A 1 97 ? -22.334 4.061 17.880 1.00 49.53 97 SER A N 1
ATOM 718 C CA . SER A 1 97 ? -22.750 3.631 16.557 1.00 49.53 97 SER A CA 1
ATOM 719 C C . SER A 1 97 ? -21.480 3.232 15.813 1.00 49.53 97 SER A C 1
ATOM 721 O O . SER A 1 97 ? -20.411 3.792 16.057 1.00 49.53 97 SER A O 1
ATOM 723 N N . GLU A 1 98 ? -21.583 2.285 14.886 1.00 52.84 98 GLU A N 1
ATOM 724 C CA . GLU A 1 98 ? -20.492 1.885 13.980 1.00 52.84 98 GLU A CA 1
ATOM 725 C C . GLU A 1 98 ? -19.926 3.061 13.136 1.00 52.84 98 GLU A C 1
ATOM 727 O O . GLU A 1 98 ? -19.067 2.861 12.286 1.00 52.84 98 GLU A O 1
ATOM 732 N N . GLU A 1 99 ? -20.398 4.296 13.348 1.00 55.31 99 GLU A N 1
ATOM 733 C CA . GLU A 1 99 ? -20.025 5.505 12.614 1.00 55.31 99 GLU A CA 1
ATOM 734 C C . GLU A 1 99 ? -18.761 6.213 13.137 1.00 55.31 99 GLU A C 1
ATOM 736 O O . GLU A 1 99 ? -18.198 7.008 12.385 1.00 55.31 99 GLU A O 1
ATOM 741 N N . ASP A 1 100 ? -18.277 5.925 14.355 1.00 69.19 100 ASP A N 1
ATOM 742 C CA . ASP A 1 100 ? -17.131 6.652 14.946 1.00 69.19 100 ASP A CA 1
ATOM 743 C C . ASP A 1 100 ? -15.771 5.928 14.861 1.00 69.19 100 ASP A C 1
ATOM 745 O O . ASP A 1 100 ? -14.734 6.558 15.091 1.00 69.19 100 ASP A O 1
ATOM 749 N N . THR A 1 101 ? -15.735 4.639 14.500 1.00 89.25 101 THR A N 1
ATOM 750 C CA . THR A 1 101 ? -14.473 3.885 14.361 1.00 89.25 101 THR A CA 1
ATOM 751 C C . THR A 1 101 ? -13.715 4.308 13.105 1.00 89.25 101 THR A C 1
ATOM 753 O O . THR A 1 101 ? -14.324 4.496 12.045 1.00 89.25 101 THR A O 1
ATOM 756 N N . ALA A 1 102 ? -12.394 4.462 13.205 1.00 94.56 102 ALA A N 1
ATOM 757 C CA . ALA A 1 102 ? -11.584 4.999 12.120 1.00 94.56 102 ALA A CA 1
ATOM 758 C C . ALA A 1 102 ? -10.174 4.418 12.074 1.00 94.56 102 ALA A C 1
ATOM 760 O O . ALA A 1 102 ? -9.480 4.360 13.087 1.00 94.56 102 ALA A O 1
ATOM 761 N N . MET A 1 103 ? -9.713 4.150 10.854 1.00 97.31 103 MET A N 1
ATOM 762 C CA . MET A 1 103 ? -8.356 3.690 10.602 1.00 97.31 103 MET A CA 1
ATOM 763 C C . MET A 1 103 ? -7.431 4.896 10.485 1.00 97.31 103 MET A C 1
ATOM 765 O O . MET A 1 103 ? -7.730 5.868 9.779 1.00 97.31 103 MET A O 1
ATOM 769 N N . ILE A 1 104 ? -6.277 4.824 11.136 1.00 98.00 104 ILE A N 1
ATOM 770 C CA . ILE A 1 104 ? -5.243 5.853 11.073 1.00 98.00 104 ILE A CA 1
ATOM 771 C C . ILE A 1 104 ? -4.043 5.319 10.295 1.00 98.00 104 ILE A C 1
ATOM 773 O O . ILE A 1 104 ? -3.443 4.323 10.679 1.00 98.00 104 ILE A O 1
ATOM 777 N N . PHE A 1 105 ? -3.658 6.017 9.229 1.00 98.25 105 PHE A N 1
ATOM 778 C CA . PHE A 1 105 ? -2.548 5.658 8.351 1.00 98.25 105 PHE A CA 1
ATOM 779 C C . PHE A 1 105 ? -1.394 6.648 8.504 1.00 98.25 105 PHE A C 1
ATOM 781 O O . PHE A 1 105 ? -1.568 7.862 8.364 1.00 98.25 105 PHE A O 1
ATOM 788 N N . SER A 1 106 ? -0.194 6.119 8.721 1.00 97.44 106 SER A N 1
ATOM 789 C CA . SER A 1 106 ? 1.057 6.874 8.784 1.00 97.44 106 SER A CA 1
ATOM 790 C C . SER A 1 106 ? 2.102 6.242 7.870 1.00 97.44 106 SER A C 1
ATOM 792 O O . SER A 1 106 ? 2.375 5.051 7.978 1.00 97.44 106 SER A O 1
ATOM 794 N N . CYS A 1 107 ? 2.733 7.034 6.999 1.00 96.19 107 CYS A N 1
ATOM 795 C CA . CYS A 1 107 ? 3.892 6.577 6.229 1.00 96.19 107 CYS A CA 1
ATOM 796 C C . CYS A 1 107 ? 5.159 6.742 7.072 1.00 96.19 107 CYS A C 1
ATOM 798 O O . CYS A 1 107 ? 5.541 7.861 7.424 1.00 96.19 107 CYS A O 1
ATOM 800 N N . ILE A 1 108 ? 5.829 5.638 7.392 1.00 94.25 108 ILE A N 1
ATOM 801 C CA . ILE A 1 108 ? 7.122 5.671 8.082 1.00 94.25 108 ILE A CA 1
ATOM 802 C C . ILE A 1 108 ? 8.231 5.958 7.068 1.00 94.25 108 ILE A C 1
ATOM 804 O O . ILE A 1 108 ? 9.087 6.810 7.310 1.00 94.25 108 ILE A O 1
ATOM 808 N N . GLY A 1 109 ? 8.165 5.325 5.899 1.00 91.00 109 GLY A N 1
ATOM 809 C CA . GLY A 1 109 ? 9.071 5.541 4.777 1.00 91.00 109 GLY A CA 1
ATOM 810 C C . GLY A 1 109 ? 8.885 4.473 3.709 1.00 91.00 109 GLY A C 1
ATOM 811 O O . GLY A 1 109 ? 8.395 3.389 4.003 1.00 91.00 109 GLY A O 1
ATOM 812 N N . HIS A 1 110 ? 9.281 4.773 2.476 1.00 90.00 110 HIS A N 1
ATOM 813 C CA . HIS A 1 110 ? 9.204 3.836 1.356 1.00 90.00 110 HIS A CA 1
ATOM 814 C C . HIS A 1 110 ? 7.810 3.186 1.174 1.00 90.00 110 HIS A C 1
ATOM 816 O O . HIS A 1 110 ? 6.883 3.881 0.760 1.00 90.00 110 HIS A O 1
ATOM 822 N N . ALA A 1 111 ? 7.663 1.892 1.483 1.00 91.06 111 ALA A N 1
ATOM 823 C CA . ALA A 1 111 ? 6.408 1.132 1.477 1.00 91.06 111 ALA A CA 1
ATOM 824 C C . ALA A 1 111 ? 5.912 0.748 2.891 1.00 91.06 111 ALA A C 1
ATOM 826 O O . ALA A 1 111 ? 4.918 0.032 3.021 1.00 91.06 111 ALA A O 1
ATOM 827 N N . LYS A 1 112 ? 6.584 1.241 3.944 1.00 95.00 112 LYS A N 1
ATOM 828 C CA . LYS A 1 112 ? 6.277 0.967 5.351 1.00 95.00 112 LYS A CA 1
ATOM 829 C C . LYS A 1 112 ? 5.193 1.901 5.870 1.00 95.00 112 LYS A C 1
ATOM 831 O O . LYS A 1 112 ? 5.472 3.055 6.221 1.00 95.00 112 LYS A O 1
ATOM 836 N N . PHE A 1 113 ? 3.975 1.386 5.985 1.00 97.62 113 PHE A N 1
ATOM 837 C CA . PHE A 1 113 ? 2.861 2.074 6.637 1.00 97.62 113 PHE A CA 1
ATOM 838 C C . PHE A 1 113 ? 2.601 1.494 8.021 1.00 97.62 113 PHE A C 1
ATOM 840 O O . PHE A 1 113 ? 2.605 0.276 8.194 1.00 97.62 113 PHE A O 1
ATOM 847 N N . LEU A 1 114 ? 2.337 2.376 8.981 1.00 97.81 114 LEU A N 1
ATOM 848 C CA . LEU A 1 114 ? 1.689 2.046 10.243 1.00 97.81 114 LEU A CA 1
ATOM 849 C C . LEU A 1 114 ? 0.192 2.321 10.095 1.00 97.81 114 LEU A C 1
ATOM 851 O O . LEU A 1 114 ? -0.200 3.425 9.710 1.00 97.81 114 LEU A O 1
ATOM 855 N N . ILE A 1 115 ? -0.611 1.313 10.411 1.00 98.38 115 ILE A N 1
ATOM 856 C CA . ILE A 1 115 ? -2.067 1.358 10.434 1.00 98.38 115 ILE A CA 1
ATOM 857 C C . ILE A 1 115 ? -2.499 1.098 11.874 1.00 98.38 115 ILE A C 1
ATOM 859 O O . ILE A 1 115 ? -2.213 0.033 12.425 1.00 98.38 115 ILE A 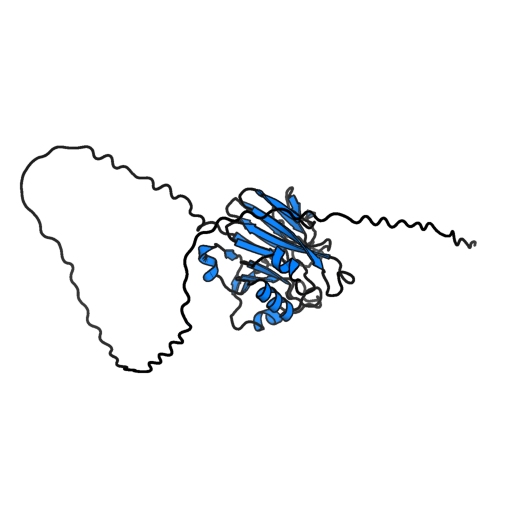O 1
ATOM 863 N N . GLU A 1 116 ? -3.155 2.075 12.486 1.00 98.06 116 GLU A N 1
ATOM 864 C CA . GLU A 1 116 ? -3.687 1.972 13.846 1.00 98.06 116 GLU A CA 1
ATOM 865 C C . GLU A 1 116 ? -5.212 1.906 13.782 1.00 98.06 116 GLU A C 1
ATOM 867 O O . GLU A 1 116 ? -5.838 2.686 13.059 1.00 98.06 116 GLU A O 1
ATOM 872 N N . LEU A 1 117 ? -5.782 0.957 14.522 1.00 97.44 117 LEU A N 1
ATOM 873 C CA . LEU A 1 117 ? -7.225 0.792 14.690 1.00 97.44 117 LEU A CA 1
ATOM 874 C C . LEU A 1 117 ? -7.672 1.367 16.042 1.00 97.44 117 LEU A C 1
ATOM 876 O O . LEU A 1 117 ? -6.874 1.486 16.976 1.00 97.44 117 LEU A O 1
ATOM 880 N N . GLU A 1 118 ? -8.962 1.655 16.183 1.00 94.19 118 GLU A N 1
ATOM 881 C CA . GLU A 1 118 ? -9.572 2.227 17.389 1.00 94.19 118 GLU A CA 1
ATOM 882 C C . GLU A 1 118 ? -9.407 1.316 18.619 1.00 94.19 118 GLU A C 1
ATOM 884 O O . GLU A 1 118 ? -9.235 1.790 19.741 1.00 94.19 118 GLU A O 1
ATOM 889 N N . ASN A 1 119 ? -9.386 -0.009 18.423 1.00 92.38 119 ASN A N 1
ATOM 890 C CA . ASN A 1 119 ? -9.143 -0.975 19.503 1.00 92.38 119 ASN A CA 1
ATOM 891 C C . ASN A 1 119 ? -7.671 -1.028 19.969 1.00 92.38 119 ASN A C 1
ATOM 893 O O . ASN A 1 119 ? -7.337 -1.809 20.861 1.00 92.38 119 ASN A O 1
ATOM 897 N N . GLY A 1 120 ? -6.793 -0.211 19.378 1.00 95.19 120 GLY A N 1
ATOM 898 C CA . GLY A 1 120 ? -5.372 -0.128 19.698 1.00 95.19 120 GLY A CA 1
ATOM 899 C C . GLY A 1 120 ? -4.486 -1.112 18.935 1.00 95.19 120 GLY A C 1
ATOM 900 O O . GLY A 1 120 ? -3.271 -1.060 19.120 1.00 95.19 120 GLY A O 1
ATOM 901 N N . LEU A 1 121 ? -5.051 -1.976 18.080 1.00 97.00 121 LEU A N 1
ATOM 902 C CA . LEU A 1 121 ? -4.273 -2.891 17.247 1.00 97.00 121 LEU A CA 1
ATOM 903 C C . LEU A 1 121 ? -3.422 -2.104 16.243 1.00 97.00 121 LEU A C 1
ATOM 905 O O . LEU A 1 121 ? -3.926 -1.250 15.508 1.00 97.00 121 LEU A O 1
ATOM 909 N N . ARG A 1 122 ? -2.131 -2.438 16.180 1.00 98.00 122 ARG A N 1
ATOM 910 C CA . ARG A 1 122 ? -1.162 -1.819 15.272 1.00 98.00 122 ARG A CA 1
ATOM 911 C C . ARG A 1 122 ? -0.675 -2.802 14.226 1.00 98.00 122 ARG A C 1
ATOM 913 O O . ARG A 1 122 ? -0.057 -3.819 14.548 1.00 98.00 122 ARG A O 1
ATOM 920 N N . ILE A 1 123 ? -0.895 -2.453 12.966 1.00 98.38 123 ILE A N 1
ATOM 921 C CA . ILE A 1 123 ? -0.471 -3.233 11.807 1.00 98.38 123 ILE A CA 1
ATOM 922 C C . ILE A 1 123 ? 0.611 -2.442 11.075 1.00 98.38 123 ILE A C 1
ATOM 924 O O . ILE A 1 123 ? 0.403 -1.289 10.703 1.00 98.38 123 ILE A O 1
ATOM 928 N N . VAL A 1 124 ? 1.770 -3.057 10.854 1.00 97.88 124 VAL A N 1
ATOM 929 C CA . VAL A 1 124 ? 2.843 -2.482 10.035 1.00 97.88 124 VAL A CA 1
ATOM 930 C C . VAL A 1 124 ? 2.986 -3.280 8.751 1.00 97.88 124 VAL A C 1
ATOM 932 O O . VAL A 1 124 ? 2.990 -4.506 8.770 1.00 97.88 124 VAL A O 1
ATOM 935 N N . THR A 1 125 ? 3.117 -2.579 7.634 1.00 97.06 125 THR A N 1
ATOM 936 C CA . THR A 1 125 ? 3.429 -3.170 6.326 1.00 97.06 125 THR A CA 1
ATOM 937 C C . THR A 1 125 ? 4.909 -3.000 6.019 1.00 97.06 125 THR A C 1
ATOM 939 O O . THR A 1 125 ? 5.500 -2.006 6.432 1.00 97.06 125 THR A O 1
ATOM 942 N N . ASP A 1 126 ? 5.497 -3.978 5.335 1.00 94.44 126 ASP A N 1
ATOM 943 C CA . ASP A 1 126 ? 6.795 -3.934 4.657 1.00 94.44 126 ASP A CA 1
ATOM 944 C C . ASP A 1 126 ? 7.902 -3.160 5.401 1.00 94.44 126 ASP A C 1
ATOM 946 O O . ASP A 1 126 ? 8.338 -2.088 4.968 1.00 94.44 126 ASP A O 1
ATOM 950 N N . PRO A 1 127 ? 8.363 -3.659 6.564 1.00 92.38 127 PRO A N 1
ATOM 951 C CA . PRO A 1 127 ? 9.478 -3.040 7.262 1.00 92.38 127 PRO A CA 1
ATOM 952 C C . PRO A 1 127 ? 10.774 -3.155 6.447 1.00 92.38 127 PRO A C 1
ATOM 954 O O . PRO A 1 127 ? 11.074 -4.204 5.887 1.00 92.38 127 PRO A O 1
ATOM 957 N N . TYR A 1 128 ? 11.578 -2.094 6.445 1.00 89.81 128 TYR A N 1
ATOM 958 C CA . TYR A 1 128 ? 12.853 -2.017 5.730 1.00 89.81 128 TYR A CA 1
ATOM 959 C C . TYR A 1 128 ? 14.039 -1.866 6.687 1.00 89.81 128 TYR A C 1
ATOM 961 O O . TYR A 1 128 ? 13.896 -1.353 7.804 1.00 89.81 128 TYR A O 1
ATOM 969 N N . ASP A 1 129 ? 15.226 -2.259 6.227 1.00 86.69 129 ASP A N 1
ATOM 970 C CA . ASP A 1 129 ? 16.485 -1.964 6.909 1.00 86.69 129 ASP A CA 1
ATOM 971 C C . ASP A 1 129 ? 17.120 -0.639 6.429 1.00 86.69 129 ASP A C 1
ATOM 973 O O . ASP A 1 129 ? 16.631 0.047 5.528 1.00 86.69 129 ASP A O 1
ATOM 977 N N . ALA A 1 130 ? 18.243 -0.255 7.041 1.00 84.69 130 ALA A N 1
ATOM 978 C CA . ALA A 1 130 ? 18.906 1.020 6.761 1.00 84.69 130 ALA A CA 1
ATOM 979 C C . ALA A 1 130 ? 19.420 1.163 5.313 1.00 84.69 130 ALA A C 1
ATOM 981 O O . ALA A 1 130 ? 19.716 2.279 4.880 1.00 84.69 130 ALA A O 1
ATOM 982 N N . THR A 1 131 ? 19.540 0.072 4.552 1.00 84.06 131 THR A N 1
ATOM 983 C CA . THR A 1 131 ? 20.028 0.106 3.165 1.00 84.06 131 THR A CA 1
ATOM 984 C C . THR A 1 131 ? 18.996 0.678 2.188 1.00 84.06 131 THR A C 1
ATOM 986 O O . THR A 1 131 ? 19.380 1.184 1.135 1.00 84.06 131 THR A O 1
ATOM 989 N N . CYS A 1 132 ? 17.717 0.740 2.583 1.00 83.69 132 CYS A N 1
ATOM 990 C CA . CYS A 1 132 ? 16.657 1.451 1.856 1.00 83.69 132 CYS A CA 1
ATOM 991 C C . CYS A 1 132 ? 16.887 2.985 1.810 1.00 83.69 132 CYS A C 1
ATOM 993 O O . CYS A 1 132 ? 16.235 3.710 1.059 1.00 83.69 132 CYS A O 1
ATOM 995 N N . GLY A 1 133 ? 17.820 3.511 2.615 1.00 85.81 133 GLY A N 1
ATOM 996 C CA . GLY A 1 133 ? 18.193 4.932 2.657 1.00 85.81 133 GLY A CA 1
ATOM 997 C C . GLY A 1 133 ? 17.332 5.784 3.594 1.00 85.81 133 GLY A C 1
ATOM 998 O O . GLY A 1 133 ? 17.710 6.907 3.934 1.00 85.81 133 GLY A O 1
ATOM 999 N N . TYR A 1 134 ? 16.207 5.251 4.068 1.00 87.50 134 TYR A N 1
ATOM 1000 C CA . TYR A 1 134 ? 15.397 5.869 5.114 1.00 87.50 134 TYR A CA 1
ATOM 1001 C C . TYR A 1 134 ? 15.945 5.519 6.506 1.00 87.50 134 TYR A C 1
ATOM 1003 O O . TYR A 1 134 ? 16.372 4.383 6.731 1.00 87.50 134 TYR A O 1
ATOM 1011 N N . PRO A 1 135 ? 15.890 6.443 7.483 1.00 88.56 135 PRO A N 1
ATOM 1012 C CA . PRO A 1 135 ? 16.181 6.110 8.870 1.00 88.56 135 PRO A CA 1
ATOM 1013 C C . PRO A 1 135 ? 15.271 4.984 9.370 1.00 88.56 135 PRO A C 1
ATOM 1015 O O . PRO A 1 135 ? 14.054 4.999 9.161 1.00 88.56 135 PRO A O 1
ATOM 1018 N N . VAL A 1 136 ? 15.868 4.002 10.045 1.00 86.44 136 VAL A N 1
ATOM 1019 C CA . VAL A 1 136 ? 15.123 2.900 10.658 1.00 86.44 136 VAL A CA 1
ATOM 1020 C C . VAL A 1 136 ? 14.502 3.411 11.952 1.00 86.44 136 VAL A C 1
ATOM 1022 O O . VAL A 1 136 ? 15.163 3.517 12.985 1.00 86.44 136 VAL A O 1
ATOM 1025 N N . THR A 1 137 ? 13.222 3.768 11.886 1.00 83.75 137 THR A N 1
ATOM 1026 C CA . THR A 1 137 ? 12.453 4.195 13.056 1.00 83.75 137 THR A CA 1
ATOM 1027 C C . THR A 1 137 ? 11.812 2.975 13.728 1.00 83.75 137 THR A C 1
ATOM 1029 O O . THR A 1 137 ? 11.082 2.235 13.052 1.00 83.75 137 THR A O 1
ATOM 1032 N N . PRO A 1 138 ? 12.045 2.752 15.038 1.00 84.38 138 PRO A N 1
ATOM 1033 C CA . PRO A 1 138 ? 11.375 1.695 15.781 1.00 84.38 138 PRO A CA 1
ATOM 1034 C C . PRO A 1 138 ? 9.896 2.051 15.941 1.00 84.38 138 PRO A C 1
ATOM 1036 O O . PRO A 1 138 ? 9.545 3.037 16.586 1.00 84.38 138 PRO A O 1
ATOM 1039 N N . VAL A 1 139 ? 9.032 1.236 15.344 1.00 90.06 139 VAL A N 1
ATOM 1040 C CA . VAL A 1 139 ? 7.575 1.398 15.391 1.00 90.06 139 VAL A CA 1
ATOM 1041 C C . VAL A 1 139 ? 6.995 0.098 15.939 1.00 90.06 139 VAL A C 1
ATOM 1043 O O . VAL A 1 139 ? 7.009 -0.892 15.210 1.00 90.06 139 VAL A O 1
ATOM 1046 N N . PRO A 1 140 ? 6.561 0.052 17.214 1.00 93.75 140 PRO A N 1
ATOM 1047 C CA . PRO A 1 140 ? 5.942 -1.140 17.786 1.00 93.75 140 PRO A CA 1
ATOM 1048 C C . PRO A 1 140 ? 4.680 -1.524 17.014 1.00 93.75 140 PRO A C 1
ATOM 1050 O O . PRO A 1 140 ? 3.877 -0.650 16.680 1.00 93.75 140 PRO A O 1
ATOM 1053 N N . ALA A 1 141 ? 4.501 -2.818 16.772 1.00 96.19 141 ALA A N 1
ATOM 1054 C CA . ALA A 1 141 ? 3.345 -3.359 16.072 1.00 96.19 141 ALA A CA 1
ATOM 1055 C C . ALA A 1 141 ? 2.915 -4.689 16.694 1.00 96.19 141 ALA A C 1
ATOM 1057 O O . ALA A 1 141 ? 3.747 -5.428 17.224 1.00 96.19 141 ALA A O 1
ATOM 1058 N N . ASP A 1 142 ? 1.630 -5.001 16.578 1.00 97.25 142 ASP A N 1
ATOM 1059 C CA . ASP A 1 142 ? 1.068 -6.292 16.976 1.00 97.25 142 ASP A CA 1
ATOM 1060 C C . ASP A 1 142 ? 1.082 -7.275 15.802 1.00 97.25 142 ASP A C 1
ATOM 1062 O O . ASP A 1 142 ? 1.252 -8.482 15.988 1.00 97.25 142 ASP A O 1
ATOM 1066 N N . VAL A 1 143 ? 0.941 -6.752 14.579 1.00 97.94 143 VAL A N 1
ATOM 1067 C CA . VAL A 1 143 ? 0.962 -7.522 13.334 1.00 97.94 143 VAL A CA 1
ATOM 1068 C C . VAL A 1 143 ? 1.898 -6.867 12.326 1.00 97.94 143 VAL A C 1
ATOM 1070 O O . VAL A 1 143 ? 1.886 -5.650 12.146 1.00 97.94 143 VAL A O 1
ATOM 1073 N N . VAL A 1 144 ? 2.696 -7.686 11.647 1.00 98.00 144 VAL A N 1
ATOM 1074 C CA . VAL A 1 144 ? 3.575 -7.254 10.558 1.00 98.00 144 VAL A CA 1
ATOM 1075 C C . VAL A 1 144 ? 3.211 -8.015 9.292 1.00 98.00 144 VAL A C 1
ATOM 1077 O O . VAL A 1 144 ? 3.193 -9.246 9.286 1.00 98.00 144 VAL A O 1
ATOM 1080 N N . LEU A 1 145 ? 2.927 -7.275 8.226 1.00 98.19 145 LEU A N 1
ATOM 1081 C CA . LEU A 1 145 ? 2.658 -7.802 6.893 1.00 98.19 145 LEU A CA 1
ATOM 1082 C C . LEU A 1 145 ? 3.931 -7.675 6.065 1.00 98.19 145 LEU A C 1
ATOM 1084 O O . LEU A 1 145 ? 4.484 -6.580 5.971 1.00 98.19 145 LEU A O 1
ATOM 1088 N N . VAL A 1 146 ? 4.397 -8.787 5.502 1.00 97.31 146 VAL A N 1
ATOM 1089 C CA . VAL A 1 146 ? 5.606 -8.836 4.673 1.00 97.31 146 VAL A CA 1
ATOM 1090 C C . VAL A 1 146 ? 5.204 -9.264 3.274 1.00 97.31 146 VAL A C 1
ATOM 1092 O O . VAL A 1 146 ? 4.848 -10.422 3.054 1.00 97.31 146 VAL A O 1
ATOM 1095 N N . SER A 1 147 ? 5.255 -8.335 2.323 1.00 92.75 147 SER A N 1
ATOM 1096 C CA . SER A 1 147 ? 4.857 -8.617 0.945 1.00 92.75 147 SER A CA 1
ATOM 1097 C C . SER A 1 147 ? 5.802 -9.606 0.267 1.00 92.75 147 SER A C 1
ATOM 1099 O O . SER A 1 147 ? 5.355 -10.481 -0.473 1.00 92.75 147 SER A O 1
ATOM 1101 N N . HIS A 1 148 ? 7.108 -9.502 0.518 1.00 89.88 148 HIS A N 1
ATOM 1102 C CA . HIS A 1 148 ? 8.119 -10.396 -0.039 1.00 89.88 148 HIS A CA 1
ATOM 1103 C C . HIS A 1 148 ? 9.456 -10.285 0.705 1.00 89.88 148 HIS A C 1
ATOM 1105 O O . HIS A 1 148 ? 9.687 -9.350 1.461 1.00 89.88 148 HIS A O 1
ATOM 1111 N N . GLY A 1 149 ? 10.353 -11.249 0.481 1.00 78.88 149 GLY A N 1
ATOM 1112 C CA . GLY A 1 149 ? 11.613 -11.392 1.223 1.00 78.88 149 GLY A CA 1
ATOM 1113 C C . GLY A 1 149 ? 12.769 -10.482 0.788 1.00 78.88 149 GLY A C 1
ATOM 1114 O O . GLY A 1 149 ? 13.922 -10.864 0.995 1.00 78.88 149 GLY A O 1
ATOM 1115 N N . HIS A 1 150 ? 12.511 -9.348 0.128 1.00 78.75 150 HIS A N 1
ATOM 1116 C CA . HIS A 1 150 ? 13.570 -8.372 -0.138 1.00 78.75 150 HIS A CA 1
ATOM 1117 C C . HIS A 1 150 ? 13.811 -7.485 1.093 1.00 78.75 150 HIS A C 1
ATOM 1119 O O . HIS A 1 150 ? 12.913 -7.217 1.886 1.00 78.75 150 HIS A O 1
ATOM 1125 N N . HIS A 1 151 ? 15.058 -7.048 1.261 1.00 71.50 151 HIS A N 1
ATOM 1126 C CA . HIS A 1 151 ? 15.551 -6.338 2.448 1.00 71.50 151 HIS A CA 1
ATOM 1127 C C . HIS A 1 151 ? 14.826 -5.009 2.737 1.00 71.50 151 HIS A C 1
ATOM 1129 O O . HIS A 1 151 ? 14.715 -4.584 3.887 1.00 71.50 151 HIS A O 1
ATOM 1135 N N . ASP A 1 152 ? 14.300 -4.371 1.701 1.00 71.06 152 ASP A N 1
ATOM 1136 C CA . ASP A 1 152 ? 13.494 -3.156 1.730 1.00 71.06 152 ASP A CA 1
ATOM 1137 C C . ASP A 1 152 ? 12.015 -3.400 2.089 1.00 71.06 152 ASP A C 1
ATOM 1139 O O . ASP A 1 152 ? 11.262 -2.438 2.221 1.00 71.06 152 ASP A O 1
ATOM 1143 N N . HIS A 1 153 ? 11.607 -4.657 2.309 1.00 78.06 153 HIS A N 1
ATOM 1144 C CA . HIS A 1 153 ? 10.225 -5.035 2.639 1.00 78.06 153 HIS A CA 1
ATOM 1145 C C . HIS A 1 153 ? 10.093 -6.119 3.732 1.00 78.06 153 HIS A C 1
ATOM 1147 O O . HIS A 1 153 ? 8.978 -6.410 4.164 1.00 78.06 153 HIS A O 1
ATOM 1153 N N . SER A 1 154 ? 11.187 -6.730 4.210 1.00 82.88 154 SER A N 1
ATOM 1154 C CA . SER A 1 154 ? 11.133 -7.881 5.133 1.00 82.88 154 SER A CA 1
ATOM 1155 C C . SER A 1 154 ? 11.937 -7.743 6.432 1.00 82.88 154 SER A C 1
ATOM 1157 O O . SER A 1 154 ? 12.206 -8.750 7.092 1.00 82.88 154 SER A O 1
ATOM 1159 N N . ALA A 1 155 ? 12.349 -6.538 6.823 1.00 85.69 155 ALA A N 1
ATOM 1160 C CA . ALA A 1 155 ? 13.193 -6.291 7.998 1.00 85.69 155 ALA A CA 1
ATOM 1161 C C . ALA A 1 155 ? 12.397 -6.315 9.323 1.00 85.69 155 ALA A C 1
ATOM 1163 O O . ALA A 1 155 ? 12.312 -5.323 10.054 1.00 85.69 155 ALA A O 1
ATOM 1164 N N . VAL A 1 156 ? 11.754 -7.448 9.623 1.00 87.81 156 VAL A N 1
ATOM 1165 C CA . VAL A 1 156 ? 10.888 -7.639 10.806 1.00 87.81 156 VAL A CA 1
ATOM 1166 C C . VAL A 1 156 ? 11.646 -7.439 12.122 1.00 87.81 156 VAL A C 1
ATOM 1168 O O . VAL A 1 156 ? 11.073 -6.977 13.104 1.00 87.81 156 VAL A O 1
ATOM 1171 N N . ASP A 1 157 ? 12.944 -7.725 12.143 1.00 88.44 157 ASP A N 1
ATOM 1172 C CA . ASP A 1 157 ? 13.842 -7.515 13.281 1.00 88.44 157 ASP A CA 1
ATOM 1173 C C . ASP A 1 157 ? 13.975 -6.040 13.700 1.00 88.44 157 ASP A C 1
ATOM 1175 O O . ASP A 1 157 ? 14.354 -5.748 14.835 1.00 88.44 157 ASP A O 1
ATOM 1179 N N . THR A 1 158 ? 13.603 -5.103 12.824 1.00 87.00 158 THR A N 1
ATOM 1180 C CA . THR A 1 158 ? 13.534 -3.666 13.142 1.00 87.00 158 THR A CA 1
ATOM 1181 C C . THR A 1 158 ? 12.280 -3.272 13.933 1.00 87.00 158 THR A C 1
ATOM 1183 O O . THR A 1 158 ? 12.187 -2.137 14.413 1.00 87.00 158 THR A O 1
ATOM 1186 N N . ILE A 1 159 ? 11.304 -4.177 14.069 1.00 91.94 159 ILE A N 1
ATOM 1187 C CA . ILE A 1 159 ? 10.034 -3.936 14.758 1.00 91.94 159 ILE A CA 1
ATOM 1188 C C . ILE A 1 159 ? 10.150 -4.358 16.231 1.00 91.94 159 ILE A C 1
ATOM 1190 O O . ILE A 1 159 ? 10.384 -5.531 16.519 1.00 91.94 159 ILE A O 1
ATOM 1194 N N . PRO A 1 160 ? 9.974 -3.431 17.194 1.00 92.25 160 PRO A N 1
ATOM 1195 C CA . PRO A 1 160 ? 9.990 -3.772 18.611 1.00 92.25 160 PRO A CA 1
ATOM 1196 C C . PRO A 1 160 ? 8.843 -4.712 19.004 1.00 92.25 160 PRO A C 1
ATOM 1198 O O . PRO A 1 160 ? 7.709 -4.529 18.567 1.00 92.25 160 PRO A O 1
ATOM 1201 N N . GLY A 1 161 ? 9.122 -5.638 19.925 1.00 91.25 161 GLY A N 1
ATOM 1202 C CA . GLY A 1 161 ? 8.127 -6.544 20.505 1.00 91.25 161 GLY A CA 1
ATOM 1203 C C . GLY A 1 161 ? 8.164 -7.942 19.892 1.00 91.25 161 GLY A C 1
ATOM 1204 O O . GLY A 1 161 ? 9.212 -8.418 19.463 1.00 91.25 161 GLY A O 1
ATOM 1205 N N . THR A 1 162 ? 7.017 -8.620 19.902 1.00 92.94 162 THR A N 1
ATOM 1206 C CA . THR A 1 162 ? 6.839 -9.964 19.329 1.00 92.94 162 THR A CA 1
ATOM 1207 C C . THR A 1 162 ? 5.601 -9.979 18.428 1.00 92.94 162 THR A C 1
ATOM 1209 O O . THR A 1 162 ? 4.591 -10.585 18.801 1.00 92.94 162 THR A O 1
ATOM 1212 N N . PRO A 1 163 ? 5.633 -9.265 17.288 1.00 95.69 163 PRO A N 1
ATOM 1213 C CA . PRO A 1 163 ? 4.484 -9.180 16.401 1.00 95.69 163 PRO A CA 1
ATOM 1214 C C . PRO A 1 163 ? 4.159 -10.536 15.775 1.00 95.69 163 PRO A C 1
ATOM 1216 O O . PRO A 1 163 ? 5.040 -11.363 15.519 1.00 95.69 163 PRO A O 1
ATOM 1219 N N . ARG A 1 164 ? 2.885 -10.739 15.443 1.00 97.12 164 ARG A N 1
ATOM 1220 C CA . ARG A 1 164 ? 2.468 -11.805 14.532 1.00 97.12 164 ARG A CA 1
ATOM 1221 C C . ARG A 1 164 ? 2.871 -11.419 13.109 1.00 97.12 164 ARG A C 1
ATOM 1223 O O . ARG A 1 164 ? 2.408 -10.410 12.589 1.00 97.12 164 ARG A O 1
ATOM 1230 N N . VAL A 1 165 ? 3.701 -12.236 12.472 1.00 97.62 165 VAL A N 1
ATOM 1231 C CA . VAL A 1 165 ? 4.125 -12.021 11.081 1.00 97.62 165 VAL A CA 1
ATOM 1232 C C . VAL A 1 165 ? 3.176 -12.744 10.129 1.00 97.62 165 VAL A C 1
ATOM 1234 O O . VAL A 1 165 ? 2.819 -13.900 10.370 1.00 97.62 165 VAL A O 1
ATOM 1237 N N . ILE A 1 166 ? 2.761 -12.059 9.064 1.00 98.00 166 ILE A N 1
ATOM 1238 C CA . ILE A 1 166 ? 1.983 -12.612 7.954 1.00 98.00 166 ILE A CA 1
ATOM 1239 C C . ILE A 1 166 ? 2.779 -12.395 6.664 1.00 98.00 166 ILE A C 1
ATOM 1241 O O . ILE A 1 166 ? 2.893 -11.275 6.169 1.00 98.00 166 ILE A O 1
ATOM 1245 N N . ASP A 1 167 ? 3.327 -13.486 6.141 1.00 96.75 167 ASP A N 1
ATOM 1246 C CA . ASP A 1 167 ? 4.245 -13.540 4.995 1.00 96.75 167 ASP A CA 1
ATOM 1247 C C . ASP A 1 167 ? 3.880 -14.662 4.002 1.00 96.75 167 ASP A C 1
ATOM 1249 O O . ASP A 1 167 ? 4.674 -15.052 3.144 1.00 96.75 167 ASP A O 1
ATOM 1253 N N . ALA A 1 168 ? 2.661 -15.194 4.110 1.00 96.94 168 ALA A N 1
ATOM 1254 C CA . ALA A 1 168 ? 2.128 -16.224 3.232 1.00 96.94 168 ALA A CA 1
ATOM 1255 C C . ALA A 1 168 ? 0.711 -15.862 2.775 1.00 96.94 168 ALA A C 1
ATOM 1257 O O . ALA A 1 168 ? -0.013 -15.134 3.450 1.00 96.94 168 ALA A O 1
ATOM 1258 N N . ALA A 1 169 ? 0.311 -16.379 1.613 1.00 97.62 169 ALA A N 1
ATOM 1259 C CA . ALA A 1 169 ? -1.047 -16.202 1.121 1.00 97.62 169 ALA A CA 1
ATOM 1260 C C . ALA A 1 169 ? -2.055 -16.995 1.963 1.00 97.62 169 ALA A C 1
ATOM 1262 O O . ALA A 1 169 ? -1.790 -18.128 2.375 1.00 97.62 169 ALA A O 1
ATOM 1263 N N . GLY A 1 170 ? -3.230 -16.412 2.177 1.00 97.88 170 GLY A N 1
ATOM 1264 C CA . GLY A 1 170 ? -4.280 -16.993 3.002 1.00 97.88 170 GLY A CA 1
ATOM 1265 C C . GLY A 1 170 ? -5.203 -15.946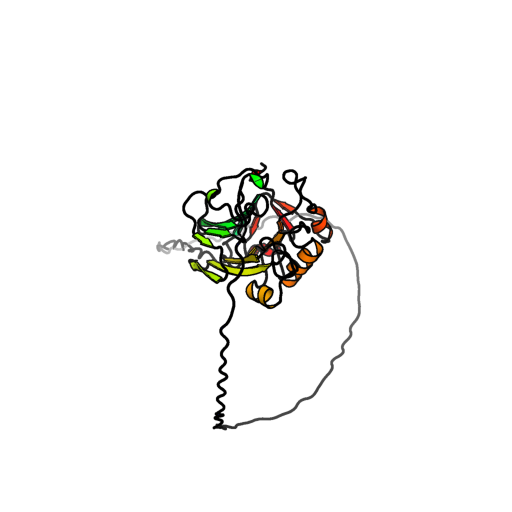 3.611 1.00 97.88 170 GLY A C 1
ATOM 1266 O O . GLY A 1 170 ? -5.050 -14.745 3.397 1.00 97.88 170 GLY A O 1
ATOM 1267 N N . GLU A 1 171 ? -6.166 -16.424 4.389 1.00 98.00 171 GLU A N 1
ATOM 1268 C CA . GLU A 1 171 ? -7.052 -15.588 5.195 1.00 98.00 171 GLU A CA 1
ATOM 1269 C C . GLU A 1 171 ? -6.657 -15.693 6.666 1.00 98.00 171 GLU A C 1
ATOM 1271 O O . GLU A 1 171 ? -6.442 -16.785 7.201 1.00 98.00 171 GLU A O 1
ATOM 1276 N N . TYR A 1 172 ? -6.562 -14.543 7.318 1.00 98.31 172 TYR A N 1
ATOM 1277 C CA . TYR A 1 172 ? -6.107 -14.401 8.688 1.00 98.31 172 TYR A CA 1
ATOM 1278 C C . TYR A 1 172 ? -7.142 -13.599 9.467 1.00 98.31 172 TYR A C 1
ATOM 1280 O O . TYR A 1 172 ? -7.297 -12.398 9.261 1.00 98.31 172 TYR A O 1
ATOM 1288 N N . ASP A 1 173 ? -7.839 -14.273 10.375 1.00 97.44 173 ASP A N 1
ATOM 1289 C CA . ASP A 1 173 ? -8.683 -13.622 11.372 1.00 97.44 173 ASP A CA 1
ATOM 1290 C C . ASP A 1 173 ? -7.805 -13.169 12.550 1.00 97.44 173 ASP A C 1
ATOM 1292 O O . ASP A 1 173 ? -6.995 -13.948 13.084 1.00 97.44 173 ASP A O 1
ATOM 1296 N N . LEU A 1 174 ? -7.913 -11.888 12.897 1.00 96.31 174 LEU A N 1
ATOM 1297 C CA . LEU A 1 174 ? -7.204 -11.266 14.012 1.00 96.31 174 LEU A CA 1
ATOM 1298 C C . LEU A 1 174 ? -8.120 -11.023 15.224 1.00 96.31 174 LEU A C 1
ATOM 1300 O O . LEU A 1 174 ? -7.626 -10.576 16.257 1.00 96.31 174 LEU A O 1
ATOM 1304 N N . GLY A 1 175 ? -9.407 -11.371 15.135 1.00 94.69 175 GLY A N 1
ATOM 1305 C CA . GLY A 1 175 ? -10.413 -11.072 16.151 1.00 94.69 175 GLY A CA 1
ATOM 1306 C C . GLY A 1 175 ? -11.022 -9.678 15.987 1.00 94.69 175 GLY A C 1
ATOM 1307 O O . GLY A 1 175 ? -10.590 -8.884 15.156 1.00 94.69 175 GLY A O 1
ATOM 1308 N N . ASP A 1 176 ? -12.071 -9.395 16.765 1.00 91.94 176 ASP A N 1
ATOM 1309 C CA . ASP A 1 176 ? -12.741 -8.084 16.834 1.00 91.94 176 ASP A CA 1
ATOM 1310 C C . ASP A 1 176 ? -13.164 -7.496 15.473 1.00 91.94 176 ASP A C 1
ATOM 1312 O O . ASP A 1 176 ? -13.176 -6.285 15.267 1.00 91.94 176 ASP A O 1
ATOM 1316 N N . GLY A 1 177 ? -13.525 -8.367 14.524 1.00 93.81 177 GLY A N 1
ATOM 1317 C CA . GLY A 1 177 ? -13.944 -7.963 13.179 1.00 93.81 177 GLY A CA 1
ATOM 1318 C C . GLY A 1 177 ? -12.796 -7.546 12.253 1.00 93.81 177 GLY A C 1
ATOM 1319 O O . GLY A 1 177 ? -13.063 -7.029 11.169 1.00 93.81 177 GLY A O 1
ATOM 1320 N N . VAL A 1 178 ? -11.541 -7.782 12.646 1.00 97.75 178 VAL A N 1
ATOM 1321 C CA . VAL A 1 178 ? -10.350 -7.497 11.841 1.00 97.75 178 VAL A CA 1
ATOM 1322 C C . VAL A 1 178 ? -9.930 -8.746 11.072 1.00 97.75 178 VAL A C 1
ATOM 1324 O O . VAL A 1 178 ? -9.569 -9.770 11.654 1.00 97.75 178 VAL A O 1
ATOM 1327 N N . THR A 1 179 ? -9.920 -8.653 9.744 1.00 98.31 179 THR A N 1
ATOM 1328 C CA . THR A 1 179 ? -9.475 -9.745 8.866 1.00 98.31 179 THR A CA 1
ATOM 1329 C C . THR A 1 179 ? -8.444 -9.261 7.859 1.00 98.31 179 THR A C 1
ATOM 1331 O O . THR A 1 179 ? -8.504 -8.132 7.371 1.00 98.31 179 THR A O 1
ATOM 1334 N N . ILE A 1 180 ? -7.491 -10.132 7.540 1.00 98.56 180 ILE A N 1
ATOM 1335 C CA . ILE A 1 180 ? -6.464 -9.887 6.531 1.00 98.56 180 ILE A CA 1
ATOM 1336 C C . ILE A 1 180 ? -6.516 -11.006 5.499 1.00 98.56 180 ILE A C 1
ATOM 1338 O O . ILE A 1 180 ? -6.397 -12.181 5.839 1.00 98.56 180 ILE A O 1
ATOM 1342 N N . THR A 1 181 ? -6.662 -10.645 4.229 1.00 98.62 181 THR A N 1
ATOM 1343 C CA . THR A 1 181 ? -6.510 -11.572 3.103 1.00 98.62 181 THR A CA 1
ATOM 1344 C C . THR A 1 181 ? -5.193 -11.267 2.401 1.00 98.62 181 THR A C 1
ATOM 1346 O O . THR A 1 181 ? -5.024 -10.172 1.868 1.00 98.62 181 THR A O 1
ATOM 1349 N N . ALA A 1 182 ? -4.272 -12.226 2.396 1.00 98.50 182 ALA A N 1
ATOM 1350 C CA . ALA A 1 182 ? -3.003 -12.157 1.683 1.00 98.50 182 ALA A CA 1
ATOM 1351 C C . ALA A 1 182 ? -3.096 -12.951 0.372 1.00 98.50 182 ALA A C 1
ATOM 1353 O O . ALA A 1 182 ? -3.477 -14.125 0.371 1.00 98.50 182 ALA A O 1
ATOM 1354 N N . ILE A 1 183 ? -2.761 -12.317 -0.748 1.00 98.25 183 ILE A N 1
ATOM 1355 C CA . ILE A 1 183 ? -3.000 -12.835 -2.100 1.00 98.25 183 ILE A CA 1
ATOM 1356 C C . ILE A 1 183 ? -1.679 -12.863 -2.860 1.00 98.25 183 ILE A C 1
ATOM 1358 O O . ILE A 1 183 ? -0.985 -11.852 -2.926 1.00 98.25 183 ILE A O 1
ATOM 1362 N N . GLU A 1 184 ? -1.338 -14.005 -3.461 1.00 97.38 184 GLU A N 1
ATOM 1363 C CA . GLU A 1 184 ? -0.137 -14.100 -4.296 1.00 97.38 184 GLU A CA 1
ATOM 1364 C C . GLU A 1 184 ? -0.269 -13.260 -5.575 1.00 97.38 184 GLU A C 1
ATOM 1366 O O . GLU A 1 184 ? -1.268 -13.325 -6.302 1.00 97.38 184 GLU A O 1
ATOM 1371 N N . ALA A 1 185 ? 0.793 -12.524 -5.879 1.00 96.69 185 ALA A N 1
ATOM 1372 C CA . ALA A 1 185 ? 1.021 -11.801 -7.118 1.00 96.69 185 ALA A CA 1
ATOM 1373 C C . ALA A 1 185 ? 2.504 -11.883 -7.513 1.00 96.69 185 ALA A C 1
ATOM 1375 O O . ALA A 1 185 ? 3.310 -12.569 -6.872 1.00 96.69 185 ALA A O 1
ATOM 1376 N N . PHE A 1 186 ? 2.870 -11.198 -8.593 1.00 95.75 186 PHE A N 1
ATOM 1377 C CA . PHE A 1 186 ? 4.239 -11.169 -9.089 1.00 95.75 186 PHE A CA 1
ATOM 1378 C C . PHE A 1 186 ? 4.815 -9.754 -9.048 1.00 95.75 186 PHE A C 1
ATOM 1380 O O . PHE A 1 186 ? 4.126 -8.770 -9.319 1.00 95.75 186 PHE A O 1
ATOM 1387 N N . HIS A 1 187 ? 6.111 -9.682 -8.742 1.00 90.69 187 HIS A N 1
ATOM 1388 C CA . HIS A 1 187 ? 6.914 -8.451 -8.750 1.00 90.69 187 HIS A CA 1
ATOM 1389 C C . HIS A 1 187 ? 7.334 -8.065 -10.186 1.00 90.69 187 HIS A C 1
ATOM 1391 O O . HIS A 1 187 ? 8.063 -7.121 -10.444 1.00 90.69 187 HIS A O 1
ATOM 1397 N N . ASP A 1 188 ? 6.878 -8.799 -11.198 1.00 88.25 188 ASP A N 1
ATOM 1398 C CA . ASP A 1 188 ? 7.161 -8.479 -12.591 1.00 88.25 188 ASP A CA 1
ATOM 1399 C C . ASP A 1 188 ? 6.014 -8.892 -13.519 1.00 88.25 188 ASP A C 1
ATOM 1401 O O . ASP A 1 188 ? 5.067 -9.578 -13.134 1.00 88.25 188 ASP A O 1
ATOM 1405 N N . ASP A 1 189 ? 6.130 -8.469 -14.772 1.00 87.06 189 ASP A N 1
ATOM 1406 C CA . ASP A 1 189 ? 5.236 -8.789 -15.883 1.00 87.06 189 ASP A CA 1
ATOM 1407 C C . ASP A 1 189 ? 5.501 -10.172 -16.512 1.00 87.06 189 ASP A C 1
ATOM 1409 O O . ASP A 1 189 ? 4.945 -10.504 -17.559 1.00 87.06 189 ASP A O 1
ATOM 1413 N N . ALA A 1 190 ? 6.370 -10.976 -15.901 1.00 91.88 190 ALA A N 1
ATOM 1414 C CA . ALA A 1 190 ? 6.878 -12.239 -16.419 1.00 91.88 190 ALA A CA 1
ATOM 1415 C C . ALA A 1 190 ? 6.727 -13.372 -15.387 1.00 91.88 190 ALA A C 1
ATOM 1417 O O . ALA A 1 190 ? 7.609 -14.227 -15.267 1.00 91.88 190 ALA A O 1
ATOM 1418 N N . GLU A 1 191 ? 5.616 -13.371 -14.643 1.00 88.62 191 GLU A N 1
ATOM 1419 C CA . GLU A 1 191 ? 5.234 -14.413 -13.674 1.00 88.62 191 GLU A CA 1
ATOM 1420 C C . GLU A 1 191 ? 6.295 -14.668 -12.584 1.00 88.62 191 GLU A C 1
ATOM 1422 O O . GLU A 1 191 ? 6.515 -15.795 -12.131 1.00 88.62 191 GLU A O 1
ATOM 1427 N N . GLY A 1 192 ? 6.984 -13.609 -12.158 1.00 87.88 192 GLY A N 1
ATOM 1428 C CA . GLY A 1 192 ? 7.990 -13.641 -11.100 1.00 87.88 192 GLY A CA 1
ATOM 1429 C C . GLY A 1 192 ? 9.357 -14.145 -11.557 1.00 87.88 192 GLY A C 1
ATOM 1430 O O . GLY A 1 192 ? 10.233 -14.382 -10.724 1.00 87.88 192 GLY A O 1
ATOM 1431 N N . THR A 1 193 ? 9.576 -14.334 -12.859 1.00 87.25 193 THR A N 1
ATOM 1432 C CA . THR A 1 193 ? 10.855 -14.852 -13.376 1.00 87.25 193 THR A CA 1
ATOM 1433 C C . THR A 1 193 ? 12.007 -13.851 -13.286 1.00 87.25 193 THR A C 1
ATOM 1435 O O . THR A 1 193 ? 13.167 -14.267 -13.316 1.00 87.25 193 THR A O 1
ATOM 1438 N N . LYS A 1 194 ? 11.721 -12.549 -13.166 1.00 87.75 194 LYS A N 1
ATOM 1439 C CA . LYS A 1 194 ? 12.729 -11.483 -13.056 1.00 87.75 194 LYS A CA 1
ATOM 1440 C C . LYS A 1 194 ? 12.964 -11.066 -11.604 1.00 87.75 194 LYS A C 1
ATOM 1442 O O . LYS A 1 194 ? 14.103 -10.773 -11.247 1.00 87.75 194 LYS A O 1
ATOM 1447 N N . ARG A 1 195 ? 11.904 -10.997 -10.794 1.00 90.06 195 ARG A N 1
ATOM 1448 C CA . ARG A 1 195 ? 11.910 -10.377 -9.455 1.00 90.06 195 ARG A CA 1
ATOM 1449 C C . ARG A 1 195 ? 11.211 -11.196 -8.371 1.00 90.06 195 ARG A C 1
ATOM 1451 O O . ARG A 1 195 ? 11.295 -10.841 -7.203 1.00 90.06 195 ARG A O 1
ATOM 1458 N N . GLY A 1 196 ? 10.578 -12.308 -8.731 1.00 92.56 196 GLY A N 1
ATOM 1459 C CA . GLY A 1 196 ? 9.906 -13.196 -7.789 1.00 92.56 196 GLY A CA 1
ATOM 1460 C C . GLY A 1 196 ? 8.445 -12.834 -7.528 1.00 92.56 196 GLY A C 1
ATOM 1461 O O . GLY A 1 196 ? 7.777 -12.155 -8.310 1.00 92.56 196 GLY A O 1
ATOM 1462 N N . LYS A 1 197 ? 7.929 -13.371 -6.425 1.00 94.19 197 LYS A N 1
ATOM 1463 C CA . LYS A 1 197 ? 6.545 -13.185 -5.986 1.00 94.19 197 LYS A CA 1
ATOM 1464 C C . LYS A 1 197 ? 6.435 -12.017 -5.011 1.00 94.19 197 LYS A C 1
ATOM 1466 O O . LYS A 1 197 ? 7.402 -11.689 -4.331 1.00 94.19 197 LYS A O 1
ATOM 1471 N N . THR A 1 198 ? 5.236 -11.465 -4.912 1.00 96.44 198 THR A N 1
ATOM 1472 C CA . THR A 1 198 ? 4.850 -10.497 -3.884 1.00 96.44 198 THR A CA 1
ATOM 1473 C C . THR A 1 198 ? 3.454 -10.839 -3.364 1.00 96.44 198 THR A C 1
ATOM 1475 O O . THR A 1 198 ? 2.680 -11.499 -4.062 1.00 96.44 198 THR A O 1
ATOM 1478 N N . LEU A 1 199 ? 3.136 -10.443 -2.137 1.00 98.00 199 LEU A N 1
ATOM 1479 C CA . LEU A 1 199 ? 1.807 -10.569 -1.553 1.00 98.00 199 LEU A CA 1
ATOM 1480 C C . LEU A 1 199 ? 1.097 -9.222 -1.577 1.00 98.00 199 LEU A C 1
ATOM 1482 O O . LEU A 1 199 ? 1.666 -8.190 -1.228 1.00 98.00 199 LEU A O 1
ATOM 1486 N N . LEU A 1 200 ? -0.174 -9.270 -1.953 1.00 98.44 200 LEU A N 1
ATOM 1487 C CA . LEU A 1 200 ? -1.115 -8.168 -1.820 1.00 98.44 200 LEU A CA 1
ATOM 1488 C C . LEU A 1 200 ? -1.947 -8.417 -0.565 1.00 98.44 200 LEU A C 1
ATOM 1490 O O . LEU A 1 200 ? -2.392 -9.545 -0.342 1.00 98.44 200 LEU A O 1
ATOM 1494 N N . PHE A 1 201 ? -2.198 -7.384 0.228 1.00 98.75 201 PHE A N 1
ATOM 1495 C CA . PHE A 1 201 ? -2.958 -7.498 1.469 1.00 98.75 201 PHE A CA 1
ATOM 1496 C C . PHE A 1 201 ? -4.245 -6.689 1.385 1.00 98.75 201 PHE A C 1
ATOM 1498 O O . PHE A 1 201 ? -4.194 -5.489 1.138 1.00 98.75 201 PHE A O 1
ATOM 1505 N N . ALA A 1 202 ? -5.387 -7.325 1.642 1.00 98.69 202 ALA A N 1
ATOM 1506 C CA . ALA A 1 202 ? -6.646 -6.649 1.941 1.00 98.69 202 ALA A CA 1
ATOM 1507 C C . ALA A 1 202 ? -6.897 -6.711 3.451 1.00 98.69 202 ALA A C 1
ATOM 1509 O O . ALA A 1 202 ? -7.079 -7.794 4.006 1.00 98.69 202 ALA A O 1
ATOM 1510 N N . ILE A 1 203 ? -6.883 -5.553 4.102 1.00 98.69 203 ILE A N 1
ATOM 1511 C CA . ILE A 1 203 ? -7.075 -5.362 5.538 1.00 98.69 203 ILE A CA 1
ATOM 1512 C C . ILE A 1 203 ? -8.489 -4.821 5.728 1.00 98.69 203 ILE A C 1
ATOM 1514 O O . ILE A 1 203 ? -8.782 -3.681 5.360 1.00 98.69 203 ILE A O 1
ATOM 1518 N N . ARG A 1 204 ? -9.372 -5.648 6.284 1.00 98.38 204 ARG A N 1
ATOM 1519 C CA . ARG A 1 204 ? -10.770 -5.291 6.530 1.00 98.38 204 ARG A CA 1
ATOM 1520 C C . ARG A 1 204 ? -10.981 -5.106 8.021 1.00 98.38 204 ARG A C 1
ATOM 1522 O O . ARG A 1 204 ? -10.831 -6.059 8.784 1.00 98.38 204 ARG A O 1
ATOM 1529 N N . ALA A 1 205 ? -11.308 -3.882 8.406 1.00 97.50 205 ALA A N 1
ATOM 1530 C CA . ALA A 1 205 ? -11.562 -3.461 9.777 1.00 97.50 205 ALA A CA 1
ATOM 1531 C C . ALA A 1 205 ? -12.432 -2.198 9.753 1.00 97.50 205 ALA A C 1
ATOM 1533 O O . ALA A 1 205 ? -12.399 -1.458 8.775 1.00 97.50 205 ALA A O 1
ATOM 1534 N N . GLU A 1 206 ? -13.212 -1.946 10.808 1.00 95.75 206 GLU A N 1
ATOM 1535 C CA . GLU A 1 206 ? -13.907 -0.655 11.006 1.00 95.75 206 GLU A CA 1
ATOM 1536 C C . GLU A 1 206 ? -14.812 -0.237 9.826 1.00 95.75 206 GLU A C 1
ATOM 1538 O O . GLU A 1 206 ? -14.953 0.937 9.487 1.00 95.75 206 GLU A O 1
ATOM 1543 N N . GLY A 1 207 ? -15.404 -1.227 9.147 1.00 95.38 207 GLY A N 1
ATOM 1544 C CA . GLY A 1 207 ? -16.247 -1.015 7.963 1.00 95.38 207 GLY A CA 1
ATOM 1545 C C . GLY A 1 207 ? -15.491 -0.568 6.701 1.00 95.38 207 GLY A C 1
ATOM 1546 O O . GLY A 1 207 ? -16.124 -0.221 5.695 1.00 95.38 207 GLY A O 1
ATOM 1547 N N . LEU A 1 208 ? -14.158 -0.580 6.733 1.00 97.44 208 LEU A N 1
ATOM 1548 C CA . LEU A 1 208 ? -13.262 -0.175 5.656 1.00 97.44 208 LEU A CA 1
ATOM 1549 C C . LEU A 1 208 ? -12.489 -1.374 5.087 1.00 97.44 208 LEU A C 1
ATOM 1551 O O . LEU A 1 208 ? -12.190 -2.340 5.789 1.00 97.44 208 LEU A O 1
ATOM 1555 N N . ASN A 1 209 ? -12.146 -1.294 3.801 1.00 98.50 209 ASN A N 1
ATOM 1556 C CA . ASN A 1 209 ? -11.205 -2.195 3.135 1.00 98.50 209 ASN A CA 1
ATOM 1557 C C . ASN A 1 209 ? -9.964 -1.414 2.680 1.00 98.50 209 ASN A C 1
ATOM 1559 O O . ASN A 1 209 ? -10.007 -0.691 1.678 1.00 98.50 209 ASN A O 1
ATOM 1563 N N . ALA A 1 210 ? -8.863 -1.553 3.417 1.00 98.69 210 ALA A N 1
ATOM 1564 C CA . ALA A 1 210 ? -7.573 -0.970 3.071 1.00 98.69 210 ALA A CA 1
ATOM 1565 C C . ALA A 1 210 ? -6.699 -2.005 2.357 1.00 98.69 210 ALA A C 1
ATOM 1567 O O . ALA A 1 210 ? -6.480 -3.098 2.873 1.00 98.69 210 ALA A O 1
ATOM 1568 N N . ILE A 1 211 ? -6.180 -1.670 1.178 1.00 98.81 211 ILE A N 1
ATOM 1569 C CA . ILE A 1 211 ? -5.388 -2.588 0.356 1.00 98.81 211 ILE A CA 1
ATOM 1570 C C . ILE A 1 211 ? -3.954 -2.090 0.232 1.00 98.81 211 ILE A C 1
ATOM 1572 O O . ILE A 1 211 ? -3.730 -0.952 -0.175 1.00 98.81 211 ILE A O 1
ATOM 1576 N N . HIS A 1 212 ? -2.986 -2.952 0.541 1.00 98.69 212 HIS A N 1
ATOM 1577 C CA . HIS A 1 212 ? -1.562 -2.734 0.285 1.00 98.69 212 HIS A CA 1
ATOM 1578 C C . HIS A 1 212 ? -1.109 -3.658 -0.840 1.00 98.69 212 HIS A C 1
ATOM 1580 O O . HIS A 1 212 ? -1.281 -4.874 -0.756 1.00 98.69 212 HIS A O 1
ATOM 1586 N N . LEU A 1 213 ? -0.587 -3.081 -1.923 1.00 98.31 213 LEU A N 1
ATOM 1587 C CA . LEU A 1 213 ? -0.230 -3.834 -3.127 1.00 98.31 213 LEU A CA 1
ATOM 1588 C C . LEU A 1 213 ? 1.222 -4.321 -3.160 1.00 98.31 213 LEU A C 1
ATOM 1590 O O . LEU A 1 213 ? 1.657 -4.802 -4.205 1.00 98.31 213 LEU A O 1
ATOM 1594 N N . GLY A 1 214 ? 1.970 -4.200 -2.062 1.00 96.25 214 GLY A N 1
ATOM 1595 C CA . GLY A 1 214 ? 3.384 -4.559 -2.032 1.00 96.25 214 GLY A CA 1
ATOM 1596 C C . GLY A 1 214 ? 4.137 -3.922 -3.197 1.00 96.25 214 GLY A C 1
ATOM 1597 O O . GLY A 1 214 ? 3.855 -2.795 -3.615 1.00 96.25 214 GLY A O 1
ATOM 1598 N N . ASP A 1 215 ? 5.008 -4.722 -3.793 1.00 94.56 215 ASP A N 1
ATOM 1599 C CA . ASP A 1 215 ? 5.707 -4.377 -5.022 1.00 94.56 215 ASP A CA 1
ATOM 1600 C C . ASP A 1 215 ? 5.072 -5.046 -6.239 1.00 94.56 215 ASP A C 1
ATOM 1602 O O . ASP A 1 215 ? 5.665 -5.870 -6.936 1.00 94.56 215 ASP A O 1
ATOM 1606 N N . LEU A 1 216 ? 3.813 -4.714 -6.495 1.00 96.88 216 LEU A N 1
ATOM 1607 C CA . LEU A 1 216 ? 3.099 -5.222 -7.655 1.00 96.88 216 LEU A CA 1
ATOM 1608 C C . LEU A 1 216 ? 3.813 -4.833 -8.965 1.00 96.88 216 LEU A C 1
ATOM 1610 O O . LEU A 1 216 ? 4.057 -3.651 -9.219 1.00 96.88 216 LEU A O 1
ATOM 1614 N N . GLY A 1 217 ? 4.103 -5.822 -9.817 1.00 96.75 217 GLY A N 1
ATOM 1615 C CA . GLY A 1 217 ? 4.788 -5.635 -11.105 1.00 96.75 217 GLY A CA 1
ATOM 1616 C C . GLY A 1 217 ? 3.903 -5.777 -12.348 1.00 96.75 217 GLY A C 1
ATOM 1617 O O . GLY A 1 217 ? 4.392 -5.658 -13.469 1.00 96.75 217 GLY A O 1
ATOM 1618 N N . HIS A 1 218 ? 2.607 -6.042 -12.177 1.00 97.25 218 HIS A N 1
ATOM 1619 C CA . HIS A 1 218 ? 1.643 -6.200 -13.266 1.00 97.25 218 HIS A CA 1
ATOM 1620 C C . HIS A 1 218 ? 0.244 -5.738 -12.838 1.00 97.25 218 HIS A C 1
ATOM 1622 O O . HIS A 1 218 ? -0.045 -5.621 -11.654 1.00 97.25 218 HIS A O 1
ATOM 1628 N N . ILE A 1 219 ? -0.667 -5.522 -13.787 1.00 97.62 219 ILE A N 1
ATOM 1629 C CA . ILE A 1 219 ? -2.076 -5.261 -13.450 1.00 97.62 219 ILE A CA 1
ATOM 1630 C C . ILE A 1 219 ? -2.677 -6.537 -12.828 1.00 97.62 219 ILE A C 1
ATOM 1632 O O . ILE A 1 219 ? -2.477 -7.621 -13.396 1.00 97.62 219 ILE A O 1
ATOM 1636 N N . PRO A 1 220 ? -3.394 -6.464 -11.688 1.00 97.44 220 PRO A N 1
ATOM 1637 C CA . PRO A 1 220 ? -3.993 -7.642 -11.072 1.00 97.44 220 PRO A CA 1
ATOM 1638 C C . PRO A 1 220 ? -5.005 -8.312 -12.005 1.00 97.44 220 PRO A C 1
ATOM 1640 O O . PRO A 1 220 ? -5.772 -7.648 -12.703 1.00 97.44 220 PRO A O 1
ATOM 1643 N N . ASN A 1 221 ? -5.024 -9.641 -12.021 1.00 97.06 221 ASN A N 1
ATOM 1644 C CA . ASN A 1 221 ? -6.011 -10.392 -12.792 1.00 97.06 221 ASN A CA 1
ATOM 1645 C C . ASN A 1 221 ? -7.386 -10.396 -12.094 1.00 97.06 221 ASN A C 1
ATOM 1647 O O . ASN A 1 221 ? -7.508 -10.027 -10.929 1.00 97.06 221 ASN A O 1
ATOM 1651 N N . ALA A 1 222 ? -8.424 -10.864 -12.792 1.00 97.50 222 ALA A N 1
ATOM 1652 C CA . ALA A 1 222 ? -9.792 -10.875 -12.265 1.00 97.50 222 ALA A CA 1
ATOM 1653 C C . ALA A 1 222 ? -9.927 -11.614 -10.920 1.00 97.50 222 ALA A C 1
ATOM 1655 O O . ALA A 1 222 ? -10.591 -11.114 -10.023 1.00 97.50 222 ALA A O 1
ATOM 1656 N N . ALA A 1 223 ? -9.247 -12.752 -10.741 1.00 97.38 223 ALA A N 1
ATOM 1657 C CA . ALA A 1 223 ? -9.310 -13.500 -9.485 1.00 97.38 223 ALA A CA 1
ATOM 1658 C C . ALA A 1 223 ? -8.648 -12.739 -8.322 1.00 97.38 223 ALA A C 1
ATOM 1660 O O . ALA A 1 223 ? -9.138 -12.788 -7.197 1.00 97.38 223 ALA A O 1
ATOM 1661 N N . GLN A 1 224 ? -7.555 -12.017 -8.590 1.00 98.06 224 GLN A N 1
ATOM 1662 C CA . GLN A 1 224 ? -6.910 -11.147 -7.604 1.00 98.06 224 GLN A CA 1
ATOM 1663 C C . GLN A 1 224 ? -7.800 -9.946 -7.259 1.00 98.06 224 GLN A C 1
ATOM 1665 O O . GLN A 1 224 ? -7.951 -9.633 -6.083 1.00 98.06 224 GLN A O 1
ATOM 1670 N N . ILE A 1 225 ? -8.426 -9.312 -8.257 1.00 98.38 225 ILE A N 1
ATOM 1671 C CA . ILE A 1 225 ? -9.368 -8.195 -8.058 1.00 98.38 225 ILE A CA 1
ATOM 1672 C C . ILE A 1 225 ? -10.563 -8.642 -7.211 1.00 98.38 225 ILE A C 1
ATOM 1674 O O . ILE A 1 225 ? -10.911 -7.963 -6.248 1.00 98.38 225 ILE A O 1
ATOM 1678 N N . ASP A 1 226 ? -11.149 -9.801 -7.519 1.00 97.81 226 ASP A N 1
ATOM 1679 C CA . ASP A 1 226 ? -12.286 -10.349 -6.777 1.00 97.81 226 ASP A CA 1
ATOM 1680 C C . ASP A 1 226 ? -11.915 -10.669 -5.318 1.00 97.81 226 ASP A C 1
ATOM 1682 O O . ASP A 1 226 ? -12.689 -10.382 -4.406 1.00 97.81 226 ASP A O 1
ATOM 1686 N N . ALA A 1 227 ? -10.719 -11.223 -5.079 1.00 97.38 227 ALA A N 1
ATOM 1687 C CA . ALA A 1 227 ? -10.236 -11.541 -3.733 1.00 97.38 227 ALA A CA 1
ATOM 1688 C C . ALA A 1 227 ? -9.900 -10.286 -2.899 1.00 97.38 227 ALA A C 1
ATOM 1690 O O . ALA A 1 227 ? -10.156 -10.243 -1.690 1.00 97.38 227 ALA A O 1
ATOM 1691 N N . LEU A 1 228 ? -9.345 -9.250 -3.538 1.00 98.19 228 LEU A N 1
ATOM 1692 C CA . LEU A 1 228 ? -9.083 -7.951 -2.914 1.00 98.19 228 LEU A CA 1
ATOM 1693 C C . LEU A 1 228 ? -10.393 -7.221 -2.579 1.00 98.19 228 LEU A C 1
ATOM 1695 O O . LEU A 1 228 ? -10.556 -6.686 -1.476 1.00 98.19 228 LEU A O 1
ATOM 1699 N N . GLY A 1 229 ? -11.350 -7.240 -3.505 1.00 97.69 229 GLY A N 1
ATOM 1700 C CA . GLY A 1 229 ? -12.573 -6.450 -3.427 1.00 97.69 229 GLY A CA 1
ATOM 1701 C C . GLY A 1 229 ? -12.328 -4.945 -3.631 1.00 97.69 229 GLY A C 1
ATOM 1702 O O . GLY A 1 229 ? -11.203 -4.517 -3.900 1.00 97.69 229 GLY A O 1
ATOM 1703 N N . PRO A 1 230 ? -13.380 -4.114 -3.517 1.00 97.88 230 PRO A N 1
ATOM 1704 C CA . PRO A 1 230 ? -13.262 -2.672 -3.707 1.00 97.88 230 PRO A CA 1
ATOM 1705 C C . PRO A 1 230 ? -12.406 -2.030 -2.609 1.00 97.88 230 PRO A C 1
ATOM 1707 O O . PRO A 1 230 ? -12.584 -2.340 -1.431 1.00 97.88 230 PRO A O 1
ATOM 1710 N N . ALA A 1 231 ? -11.505 -1.122 -2.980 1.00 98.38 231 ALA A N 1
ATOM 1711 C CA . ALA A 1 231 ? -10.601 -0.457 -2.043 1.00 98.38 231 ALA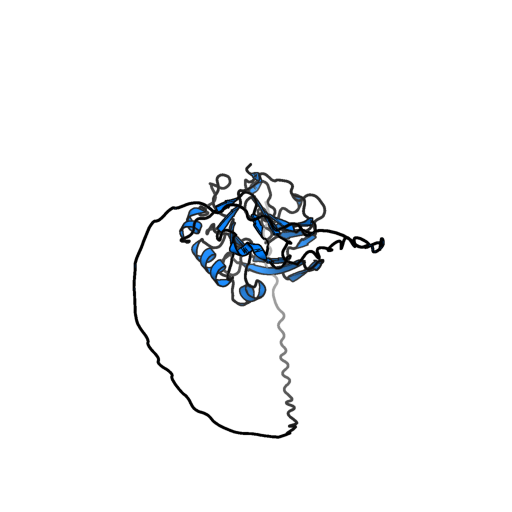 A CA 1
ATOM 1712 C C . ALA A 1 231 ? -11.210 0.848 -1.502 1.00 98.38 231 ALA A C 1
ATOM 1714 O O . ALA A 1 231 ? -11.415 1.808 -2.246 1.00 98.38 231 ALA A O 1
ATOM 1715 N N . ASP A 1 232 ? -11.427 0.948 -0.195 1.00 98.56 232 ASP A N 1
ATOM 1716 C CA . ASP A 1 232 ? -11.695 2.246 0.430 1.00 98.56 232 ASP A CA 1
ATOM 1717 C C . ASP A 1 232 ? -10.400 3.080 0.454 1.00 98.56 232 ASP A C 1
ATOM 1719 O O . ASP A 1 232 ? -10.383 4.235 0.019 1.00 98.56 232 ASP A O 1
ATOM 1723 N N . VAL A 1 233 ? -9.293 2.450 0.862 1.00 98.69 233 VAL A N 1
ATOM 1724 C CA . VAL A 1 233 ? -7.939 3.024 0.886 1.00 98.69 233 VAL A CA 1
ATOM 1725 C C . VAL A 1 233 ? -6.989 2.101 0.125 1.00 98.69 233 VAL A C 1
ATOM 1727 O O . VAL A 1 233 ? -6.991 0.896 0.357 1.00 98.69 233 VAL A O 1
ATOM 1730 N N . LEU A 1 234 ? -6.168 2.641 -0.776 1.00 98.81 234 LEU A N 1
ATOM 1731 C CA . LEU A 1 234 ? -5.220 1.867 -1.580 1.00 98.81 234 LEU A CA 1
ATOM 1732 C C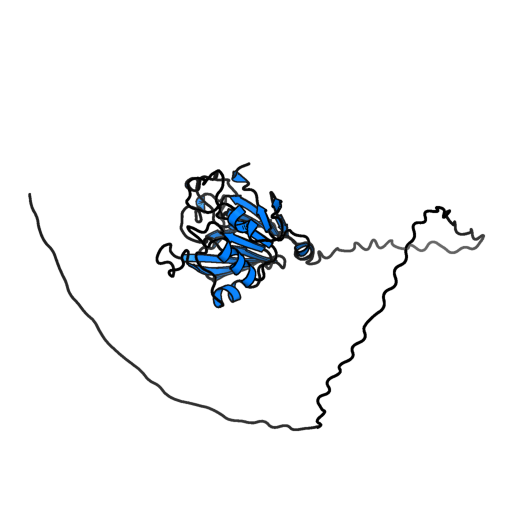 . LEU A 1 234 ? -3.797 2.408 -1.440 1.00 98.81 234 LEU A C 1
ATOM 1734 O O . LEU A 1 234 ? -3.521 3.520 -1.881 1.00 98.81 234 LEU A O 1
ATOM 1738 N N . MET A 1 235 ? -2.893 1.598 -0.901 1.00 98.81 235 MET A N 1
ATOM 1739 C CA . MET A 1 235 ? -1.449 1.826 -0.893 1.00 98.81 235 MET A CA 1
ATOM 1740 C C . MET A 1 235 ? -0.842 1.148 -2.125 1.00 98.81 235 MET A C 1
ATOM 1742 O O . MET A 1 235 ? -0.888 -0.079 -2.243 1.00 98.81 235 MET A O 1
ATOM 1746 N N . ILE A 1 236 ? -0.331 1.942 -3.071 1.00 98.62 236 ILE A N 1
ATOM 1747 C CA . ILE A 1 236 ? 0.041 1.470 -4.417 1.00 98.62 236 ILE A CA 1
ATOM 1748 C C . ILE A 1 236 ? 1.403 2.008 -4.871 1.00 98.62 236 ILE A C 1
ATOM 1750 O O . ILE A 1 236 ? 1.631 3.219 -4.778 1.00 98.62 236 ILE A O 1
ATOM 1754 N N . PRO A 1 237 ? 2.316 1.154 -5.374 1.00 97.94 237 PRO A N 1
ATOM 1755 C CA . PRO A 1 237 ? 3.578 1.628 -5.922 1.00 97.94 237 PRO A CA 1
ATOM 1756 C C . PRO A 1 237 ? 3.360 2.373 -7.248 1.00 97.94 237 PRO A C 1
ATOM 1758 O O . PRO A 1 237 ? 2.508 1.991 -8.049 1.00 97.94 237 PRO A O 1
ATOM 1761 N N . VAL A 1 238 ? 4.129 3.440 -7.488 1.00 98.19 238 VAL A N 1
ATOM 1762 C CA . VAL A 1 238 ? 4.009 4.266 -8.714 1.00 98.19 238 VAL A CA 1
ATOM 1763 C C . VAL A 1 238 ? 5.355 4.553 -9.399 1.00 98.19 238 VAL A C 1
ATOM 1765 O O . VAL A 1 238 ? 5.461 5.435 -10.251 1.00 98.19 238 VAL A O 1
ATOM 1768 N N . GLY A 1 239 ? 6.410 3.831 -9.008 1.00 96.06 239 GLY A N 1
ATOM 1769 C CA . GLY A 1 239 ? 7.792 4.093 -9.421 1.00 96.06 239 GLY A CA 1
ATOM 1770 C C . GLY A 1 239 ? 8.191 3.558 -10.800 1.00 96.06 239 GLY A C 1
ATOM 1771 O O . GLY A 1 239 ? 9.183 4.038 -11.353 1.00 96.06 239 GLY A O 1
ATOM 1772 N N . GLY A 1 240 ? 7.469 2.580 -11.357 1.00 95.06 240 GLY A N 1
ATOM 1773 C CA . GLY A 1 240 ? 7.549 2.142 -12.760 1.00 95.06 240 GLY A CA 1
ATOM 1774 C C . GLY A 1 240 ? 8.766 1.338 -13.226 1.00 95.06 240 GLY A C 1
ATOM 1775 O O . GLY A 1 240 ? 8.749 0.835 -14.345 1.00 95.06 240 GLY A O 1
ATOM 1776 N N . PHE A 1 241 ? 9.833 1.215 -12.431 1.00 92.25 241 PHE A N 1
ATOM 1777 C CA . PHE A 1 241 ? 11.026 0.447 -12.834 1.00 92.25 241 PHE A CA 1
ATOM 1778 C C . PHE A 1 241 ? 11.109 -0.938 -12.188 1.00 92.25 241 PHE A C 1
ATOM 1780 O O . PHE A 1 241 ? 11.448 -1.934 -12.834 1.00 92.25 241 PHE A O 1
ATOM 1787 N N . PHE A 1 242 ? 10.866 -0.986 -10.879 1.00 92.31 242 PHE A N 1
ATOM 1788 C CA . PHE A 1 242 ? 10.814 -2.232 -10.115 1.00 92.31 242 PHE A CA 1
ATOM 1789 C C . PHE A 1 242 ? 9.392 -2.780 -10.058 1.00 92.31 242 PHE A C 1
ATOM 1791 O O . PHE A 1 242 ? 9.221 -3.986 -10.079 1.00 92.31 242 PHE A O 1
ATOM 1798 N N . THR A 1 243 ? 8.413 -1.883 -10.067 1.00 95.75 243 THR A N 1
ATOM 1799 C CA . THR A 1 243 ? 6.981 -2.128 -9.909 1.00 95.75 243 THR A CA 1
ATOM 1800 C C . THR A 1 243 ? 6.216 -1.561 -11.105 1.00 95.75 243 THR A C 1
ATOM 1802 O O . THR A 1 243 ? 6.823 -1.037 -12.044 1.00 95.75 243 THR A O 1
ATOM 1805 N N . ILE A 1 244 ? 4.886 -1.638 -11.070 1.00 97.56 244 ILE A N 1
ATOM 1806 C CA . ILE A 1 244 ? 4.009 -0.970 -12.034 1.00 97.56 244 ILE A CA 1
ATOM 1807 C C . ILE A 1 244 ? 4.310 0.531 -12.170 1.00 97.56 244 ILE A C 1
ATOM 1809 O O . ILE A 1 244 ? 4.741 1.211 -11.231 1.00 97.56 244 ILE A O 1
ATOM 1813 N N . ASP A 1 245 ? 4.068 1.057 -13.369 1.00 97.81 245 ASP A N 1
ATOM 1814 C CA . ASP A 1 245 ? 4.192 2.484 -13.650 1.00 97.81 245 ASP A CA 1
ATOM 1815 C C . ASP A 1 245 ? 2.953 3.288 -13.224 1.00 97.81 245 ASP A C 1
ATOM 1817 O O . ASP A 1 245 ? 1.937 2.757 -12.772 1.00 97.81 245 ASP A O 1
ATOM 1821 N N . ALA A 1 246 ? 3.035 4.610 -13.375 1.00 98.12 246 ALA A N 1
ATOM 1822 C CA . ALA A 1 246 ? 1.959 5.525 -13.020 1.00 98.12 246 ALA A CA 1
ATOM 1823 C C . ALA A 1 246 ? 0.631 5.244 -13.757 1.00 98.12 246 ALA A C 1
ATOM 1825 O O . ALA A 1 246 ? -0.446 5.403 -13.172 1.00 98.12 246 ALA A O 1
ATOM 1826 N N . ALA A 1 247 ? 0.682 4.830 -15.027 1.00 98.38 247 ALA A N 1
ATOM 1827 C CA . ALA A 1 247 ? -0.512 4.563 -15.824 1.00 98.38 247 ALA A CA 1
ATOM 1828 C C . ALA A 1 247 ? -1.180 3.254 -15.384 1.00 98.38 247 ALA A C 1
ATOM 1830 O O . ALA A 1 247 ? -2.387 3.234 -15.131 1.00 98.38 247 ALA A O 1
ATOM 1831 N N . GLN A 1 248 ? -0.385 2.201 -15.201 1.00 98.38 248 GLN A N 1
ATOM 1832 C CA . GLN A 1 248 ? -0.829 0.919 -14.656 1.00 98.38 248 GLN A CA 1
ATOM 1833 C C . GLN A 1 248 ? -1.374 1.067 -13.229 1.00 98.38 248 GLN A C 1
ATOM 1835 O O . GLN A 1 248 ? -2.372 0.434 -12.878 1.00 98.38 248 GLN A O 1
ATOM 1840 N N . ALA A 1 249 ? -0.775 1.940 -12.413 1.00 98.62 249 ALA A N 1
ATOM 1841 C CA . ALA A 1 249 ? -1.268 2.243 -11.075 1.00 98.62 249 ALA A CA 1
ATOM 1842 C C . ALA A 1 249 ? -2.644 2.924 -11.105 1.00 98.62 249 ALA A C 1
ATOM 1844 O O . ALA A 1 249 ? -3.547 2.541 -10.357 1.00 98.62 249 ALA A O 1
ATOM 1845 N N . LYS A 1 250 ? -2.849 3.892 -12.008 1.00 98.50 250 LYS A N 1
ATOM 1846 C CA . LYS A 1 250 ? -4.160 4.530 -12.208 1.00 98.50 250 LYS A CA 1
ATOM 1847 C C . LYS A 1 250 ? -5.211 3.532 -12.701 1.00 98.50 250 LYS A C 1
ATOM 1849 O O . LYS A 1 250 ? -6.344 3.565 -12.222 1.00 98.50 250 LYS A O 1
ATOM 1854 N N . GLU A 1 251 ? -4.850 2.649 -13.628 1.00 98.56 251 GLU A N 1
ATOM 1855 C CA . GLU A 1 251 ? -5.739 1.586 -14.107 1.00 98.56 251 GLU A CA 1
ATOM 1856 C C . GLU A 1 251 ? -6.128 0.629 -12.974 1.00 98.56 251 GLU A C 1
ATOM 1858 O O . GLU A 1 251 ? -7.314 0.391 -12.751 1.00 98.56 251 GLU A O 1
ATOM 1863 N N . THR A 1 252 ? -5.150 0.164 -12.195 1.00 98.62 252 THR A N 1
ATOM 1864 C CA . THR A 1 252 ? -5.364 -0.731 -11.047 1.00 98.62 252 THR A CA 1
ATOM 1865 C C . THR A 1 252 ? -6.282 -0.098 -9.997 1.00 98.62 252 THR A C 1
ATOM 1867 O O . THR A 1 252 ? -7.229 -0.738 -9.540 1.00 98.62 252 THR A O 1
ATOM 1870 N N . ALA A 1 253 ? -6.079 1.183 -9.667 1.00 98.56 253 ALA A N 1
ATOM 1871 C CA . ALA A 1 253 ? -6.970 1.921 -8.769 1.00 98.56 253 ALA A CA 1
ATOM 1872 C C . ALA A 1 253 ? -8.405 2.049 -9.326 1.00 98.56 253 ALA A C 1
ATOM 1874 O O . ALA A 1 253 ? -9.380 2.048 -8.573 1.00 98.56 253 ALA A O 1
ATOM 1875 N N . GLY A 1 254 ? -8.554 2.143 -10.651 1.00 98.31 254 GLY A N 1
ATOM 1876 C CA . GLY A 1 254 ? -9.854 2.122 -11.323 1.00 98.31 254 GLY A CA 1
ATOM 1877 C C . GLY A 1 254 ? -10.552 0.764 -11.220 1.00 98.31 254 GLY A C 1
ATOM 1878 O O . GLY A 1 254 ? -11.730 0.712 -10.868 1.00 98.31 254 GLY A O 1
ATOM 1879 N N . LEU A 1 255 ? -9.822 -0.327 -11.471 1.00 98.38 255 LEU A N 1
ATOM 1880 C CA . LEU A 1 255 ? -10.330 -1.702 -11.380 1.00 98.38 255 LEU A CA 1
ATOM 1881 C C . LEU A 1 255 ? -10.789 -2.062 -9.960 1.00 98.38 255 LEU A C 1
ATOM 1883 O O . LEU A 1 255 ? -11.791 -2.752 -9.798 1.00 98.38 255 LEU A O 1
ATOM 1887 N N . LEU A 1 256 ? -10.099 -1.545 -8.941 1.00 98.44 256 LEU A N 1
ATOM 1888 C CA . LEU A 1 256 ? -10.449 -1.726 -7.529 1.00 98.44 256 LEU A CA 1
ATOM 1889 C C . LEU A 1 256 ? -11.494 -0.718 -7.021 1.00 98.44 256 LEU A C 1
ATOM 1891 O O . LEU A 1 256 ? -11.789 -0.700 -5.827 1.00 98.44 256 LEU A O 1
ATOM 1895 N N . GLY A 1 257 ? -12.042 0.150 -7.880 1.00 97.31 257 GLY A N 1
ATOM 1896 C CA . GLY A 1 257 ? -13.052 1.136 -7.481 1.00 97.31 257 GLY A CA 1
ATOM 1897 C C . GLY A 1 257 ? -12.589 2.063 -6.351 1.00 97.31 257 GLY A C 1
ATOM 1898 O O . GLY A 1 257 ? -13.396 2.456 -5.511 1.00 97.31 257 GLY A O 1
ATOM 1899 N N . THR A 1 258 ? -11.293 2.382 -6.303 1.00 98.06 258 THR A N 1
ATOM 1900 C CA . THR A 1 258 ? -10.646 2.952 -5.119 1.00 98.06 258 THR A CA 1
ATOM 1901 C C . THR A 1 258 ? -11.216 4.308 -4.710 1.00 98.06 258 THR A C 1
ATOM 1903 O O . THR A 1 258 ? -11.349 5.177 -5.573 1.00 98.06 258 THR A O 1
ATOM 1906 N N . ARG A 1 259 ? -11.458 4.577 -3.416 1.00 97.12 259 ARG A N 1
ATOM 1907 C CA . ARG A 1 259 ? -11.878 5.919 -2.946 1.00 97.12 259 ARG A CA 1
ATOM 1908 C C . ARG A 1 259 ? -10.720 6.838 -2.553 1.00 97.12 259 ARG A C 1
ATOM 1910 O O . ARG A 1 259 ? -10.783 8.015 -2.914 1.00 97.12 259 ARG A O 1
ATOM 1917 N N . ILE A 1 260 ? -9.699 6.334 -1.865 1.00 98.56 260 ILE A N 1
ATOM 1918 C CA . ILE A 1 260 ? -8.518 7.092 -1.420 1.00 98.56 260 ILE A CA 1
ATOM 1919 C C . ILE A 1 260 ? -7.254 6.366 -1.882 1.00 98.56 260 ILE A C 1
ATOM 1921 O O . ILE A 1 260 ? -7.117 5.164 -1.670 1.00 98.56 260 ILE A O 1
ATOM 1925 N N . ILE A 1 261 ? -6.328 7.089 -2.506 1.00 98.69 261 ILE A N 1
ATOM 1926 C CA . ILE A 1 261 ? -5.063 6.553 -3.012 1.00 98.69 261 ILE A CA 1
ATOM 1927 C C . ILE A 1 261 ? -3.906 7.126 -2.194 1.00 98.69 261 ILE A C 1
ATOM 1929 O O . ILE A 1 261 ? -3.755 8.344 -2.091 1.00 98.69 261 ILE A O 1
ATOM 1933 N N . LEU A 1 262 ? -3.078 6.230 -1.671 1.00 98.69 262 LEU A N 1
ATOM 1934 C CA . LEU A 1 262 ? -1.819 6.484 -0.985 1.00 98.69 262 LEU A CA 1
ATOM 1935 C C . LEU A 1 262 ? -0.682 5.998 -1.903 1.00 98.69 262 LEU A C 1
ATOM 1937 O O . LEU A 1 262 ? -0.341 4.812 -1.886 1.00 98.69 262 LEU A O 1
ATOM 1941 N N . PRO A 1 263 ? -0.125 6.858 -2.776 1.00 98.12 263 PRO A N 1
ATOM 1942 C CA . PRO A 1 263 ? 0.990 6.456 -3.622 1.00 98.12 263 PRO A CA 1
ATOM 1943 C C . PRO A 1 263 ? 2.221 6.143 -2.760 1.00 98.12 263 PRO A C 1
ATOM 1945 O O . PRO A 1 263 ? 2.485 6.821 -1.768 1.00 98.12 263 PRO A O 1
ATOM 1948 N N . MET A 1 264 ? 2.989 5.132 -3.157 1.00 97.12 264 MET A N 1
ATOM 1949 C CA . MET A 1 264 ? 4.236 4.719 -2.506 1.00 97.12 264 MET A CA 1
ATOM 1950 C C . MET A 1 264 ? 5.297 4.312 -3.538 1.00 97.12 264 MET A C 1
ATOM 1952 O O . MET A 1 264 ? 5.061 4.368 -4.747 1.00 97.12 264 MET A O 1
ATOM 1956 N N . HIS A 1 265 ? 6.488 3.937 -3.066 1.00 94.44 265 HIS A N 1
ATOM 1957 C CA . HIS A 1 265 ? 7.585 3.427 -3.899 1.00 94.44 265 HIS A CA 1
ATOM 1958 C C . HIS A 1 265 ? 7.934 4.337 -5.109 1.00 94.44 265 HIS A C 1
ATOM 1960 O O . HIS A 1 265 ? 8.124 3.886 -6.241 1.00 94.44 265 HIS A O 1
ATOM 1966 N N . TYR A 1 266 ? 8.031 5.648 -4.874 1.00 95.00 266 TYR A N 1
ATOM 1967 C CA . TYR A 1 266 ? 8.433 6.658 -5.863 1.00 95.00 266 TYR A CA 1
ATOM 1968 C C . TYR A 1 266 ? 9.748 7.345 -5.470 1.00 95.00 266 TYR A C 1
ATOM 1970 O O . TYR A 1 266 ? 10.273 7.158 -4.367 1.00 95.00 266 TYR A O 1
ATOM 1978 N N . LYS A 1 267 ? 10.316 8.129 -6.393 1.00 94.06 267 LYS A N 1
ATOM 1979 C CA . LYS A 1 267 ? 11.564 8.864 -6.161 1.00 94.06 267 LYS A CA 1
ATOM 1980 C C . LYS A 1 267 ? 11.377 9.958 -5.115 1.00 94.06 267 LYS A C 1
ATOM 1982 O O . LYS A 1 267 ? 10.502 10.809 -5.228 1.00 94.06 267 LYS A O 1
ATOM 1987 N N . THR A 1 268 ? 12.269 9.976 -4.140 1.00 92.12 268 THR A N 1
ATOM 1988 C CA . THR A 1 268 ? 12.366 10.966 -3.070 1.00 92.12 268 THR A CA 1
ATOM 1989 C C . THR A 1 268 ? 13.809 11.451 -2.934 1.00 92.12 268 THR A C 1
ATOM 1991 O O . THR A 1 268 ? 14.718 10.984 -3.622 1.00 92.12 268 THR A O 1
ATOM 1994 N N . ARG A 1 269 ? 14.046 12.376 -1.997 1.00 90.94 269 ARG A N 1
ATOM 1995 C CA . ARG A 1 269 ? 15.392 12.885 -1.700 1.00 90.94 269 ARG A CA 1
ATOM 1996 C C . ARG A 1 269 ? 16.366 11.823 -1.174 1.00 90.94 269 ARG A C 1
ATOM 1998 O O . ARG A 1 269 ? 17.566 12.033 -1.285 1.00 90.94 269 ARG A O 1
ATOM 2005 N N . VAL A 1 270 ? 15.877 10.732 -0.574 1.00 89.00 270 VAL A N 1
ATOM 2006 C CA . VAL A 1 270 ? 16.739 9.714 0.064 1.00 89.00 270 VAL A CA 1
ATOM 2007 C C . VAL A 1 270 ? 17.082 8.534 -0.840 1.00 89.00 270 VAL A C 1
ATOM 2009 O O . VAL A 1 270 ? 18.074 7.859 -0.604 1.00 89.00 270 VAL A O 1
ATOM 2012 N N . ASN A 1 271 ? 16.314 8.324 -1.908 1.00 88.56 271 ASN A N 1
ATOM 2013 C CA . ASN A 1 271 ? 16.536 7.285 -2.916 1.00 88.56 271 ASN A CA 1
ATOM 2014 C C . ASN A 1 271 ? 16.704 7.906 -4.318 1.00 88.56 271 ASN A C 1
ATOM 2016 O O . ASN A 1 271 ? 16.246 7.365 -5.323 1.00 88.56 271 ASN A O 1
ATOM 2020 N N . ALA A 1 272 ? 17.355 9.073 -4.387 1.00 88.38 272 ALA A N 1
ATOM 2021 C CA . ALA A 1 272 ? 17.493 9.863 -5.612 1.00 88.38 272 ALA A CA 1
ATOM 2022 C C . ALA A 1 272 ? 18.214 9.110 -6.748 1.00 88.38 272 ALA A C 1
ATOM 2024 O O . ALA A 1 272 ? 17.869 9.293 -7.918 1.00 88.38 272 ALA A O 1
ATOM 2025 N N . ASP A 1 273 ? 19.154 8.229 -6.396 1.00 90.00 273 ASP A N 1
ATOM 2026 C CA . ASP A 1 273 ? 19.941 7.429 -7.343 1.00 90.00 273 ASP A CA 1
ATOM 2027 C C . ASP A 1 273 ? 19.168 6.230 -7.915 1.00 90.00 273 ASP A C 1
ATOM 2029 O O . ASP A 1 273 ? 19.639 5.558 -8.835 1.00 90.00 273 ASP A O 1
ATOM 2033 N N . TRP A 1 274 ? 17.972 5.940 -7.393 1.00 90.38 274 TRP A N 1
ATOM 2034 C CA . TRP A 1 274 ? 17.177 4.820 -7.875 1.00 90.38 274 TRP A CA 1
ATOM 2035 C C . TRP A 1 274 ? 16.553 5.153 -9.242 1.00 90.38 274 TRP A C 1
ATOM 2037 O O . TRP A 1 274 ? 16.086 6.279 -9.473 1.00 90.38 274 TRP A O 1
ATOM 2047 N N . PRO A 1 275 ? 16.469 4.176 -10.163 1.00 94.62 275 PRO A N 1
ATOM 2048 C CA . PRO A 1 275 ? 15.935 4.374 -11.511 1.00 94.62 275 PRO A CA 1
ATOM 2049 C C . PRO A 1 275 ? 14.395 4.451 -11.557 1.00 94.62 275 PRO A C 1
ATOM 2051 O O . PRO A 1 275 ? 13.789 4.011 -12.523 1.00 94.62 275 PRO A O 1
ATOM 2054 N N . ILE A 1 276 ? 13.749 5.011 -10.531 1.00 95.50 276 ILE A N 1
ATOM 2055 C CA . ILE A 1 276 ? 12.287 5.128 -10.412 1.00 95.50 276 ILE A CA 1
ATOM 2056 C C . ILE A 1 276 ? 11.784 6.535 -10.757 1.00 95.50 276 ILE A C 1
ATOM 2058 O O . ILE A 1 276 ? 12.524 7.526 -10.676 1.00 95.50 276 ILE A O 1
ATOM 2062 N N . ALA A 1 277 ? 10.516 6.619 -11.152 1.00 96.81 277 ALA A N 1
ATOM 2063 C CA . ALA A 1 277 ? 9.835 7.867 -11.470 1.00 96.81 277 ALA A CA 1
ATOM 2064 C C . ALA A 1 277 ? 9.542 8.711 -10.209 1.00 96.81 277 ALA A C 1
ATOM 2066 O O . ALA A 1 277 ? 9.380 8.159 -9.115 1.00 96.81 277 ALA A O 1
ATOM 2067 N N . PRO A 1 278 ? 9.483 10.049 -10.337 1.00 96.81 278 PRO A N 1
ATOM 2068 C CA . PRO A 1 278 ? 9.032 10.924 -9.262 1.00 96.81 278 PRO A CA 1
ATOM 2069 C C . PRO A 1 278 ? 7.501 10.891 -9.130 1.00 96.81 278 PRO A C 1
ATOM 2071 O O . PRO A 1 278 ? 6.797 10.488 -10.057 1.00 96.81 278 PRO A O 1
ATOM 2074 N N . LEU A 1 279 ? 6.988 11.311 -7.972 1.00 96.62 279 LEU A N 1
ATOM 2075 C CA . LEU A 1 279 ? 5.559 11.259 -7.638 1.00 96.62 279 LEU A CA 1
ATOM 2076 C C . LEU A 1 279 ? 4.681 12.010 -8.652 1.00 96.62 279 LEU A C 1
ATOM 2078 O O . LEU A 1 279 ? 3.561 11.591 -8.950 1.00 96.62 279 LEU A O 1
ATOM 2082 N N . GLU A 1 280 ? 5.200 13.096 -9.218 1.00 97.06 280 GLU A N 1
ATOM 2083 C CA . GLU A 1 280 ? 4.508 13.950 -10.180 1.00 97.06 280 GLU A CA 1
ATOM 2084 C C . GLU A 1 280 ? 4.096 13.189 -11.442 1.00 97.06 280 GLU A C 1
ATOM 2086 O O . GLU A 1 280 ? 3.066 13.509 -12.032 1.00 97.06 280 GLU A O 1
ATOM 2091 N N . ALA A 1 281 ? 4.840 12.144 -11.827 1.00 97.38 281 ALA A N 1
ATOM 2092 C CA . ALA A 1 281 ? 4.477 11.292 -12.959 1.00 97.38 281 ALA A CA 1
ATOM 2093 C C . ALA A 1 281 ? 3.119 10.594 -12.752 1.00 97.38 281 ALA A C 1
ATOM 2095 O O . ALA A 1 281 ? 2.424 10.303 -13.723 1.00 97.38 281 ALA A O 1
ATOM 2096 N N . PHE A 1 282 ? 2.733 10.349 -11.496 1.00 98.25 282 PHE A N 1
ATOM 2097 C CA . PHE A 1 282 ? 1.444 9.773 -11.129 1.00 98.25 282 PHE A CA 1
ATOM 2098 C C . PHE A 1 282 ? 0.374 10.831 -10.876 1.00 98.25 282 PHE A C 1
ATOM 2100 O O . PHE A 1 282 ? -0.729 10.727 -11.414 1.00 98.25 282 PHE A O 1
ATOM 2107 N N . THR A 1 283 ? 0.674 11.862 -10.083 1.00 97.56 283 THR A N 1
ATOM 2108 C CA . THR A 1 283 ? -0.339 12.855 -9.688 1.00 97.56 283 THR A CA 1
ATOM 2109 C C . THR A 1 283 ? -0.844 13.676 -10.874 1.00 97.56 283 THR A C 1
ATOM 2111 O O . THR A 1 283 ? -2.030 13.990 -10.922 1.00 97.56 283 THR A O 1
ATOM 2114 N N . GLN A 1 284 ? -0.008 13.928 -11.889 1.00 97.25 284 GLN A N 1
ATOM 2115 C CA . GLN A 1 284 ? -0.410 14.620 -13.124 1.00 97.25 284 GLN A CA 1
ATOM 2116 C C . GLN A 1 284 ? -1.409 13.834 -13.986 1.00 97.25 284 GLN A C 1
ATOM 2118 O O . GLN A 1 284 ? -2.004 14.401 -14.899 1.00 97.25 284 GLN A O 1
ATOM 2123 N N . LEU A 1 285 ? -1.620 12.541 -13.715 1.00 97.44 285 LEU A N 1
ATOM 2124 C CA . LEU A 1 285 ? -2.646 11.755 -14.402 1.00 97.44 285 LEU A CA 1
ATOM 2125 C C . LEU A 1 285 ? -4.058 12.041 -13.875 1.00 97.44 285 LEU A C 1
ATOM 2127 O O . LEU A 1 285 ? -5.022 11.525 -14.444 1.00 97.44 285 LEU A O 1
ATOM 2131 N N . TYR A 1 286 ? -4.199 12.801 -12.791 1.00 96.50 286 TYR A N 1
ATOM 2132 C CA . TYR A 1 286 ? -5.477 13.125 -12.175 1.00 96.50 286 TYR A CA 1
ATOM 2133 C C . TYR A 1 286 ? -5.785 14.615 -12.319 1.00 96.50 286 TYR A C 1
ATOM 2135 O O . TYR A 1 286 ? -4.937 15.464 -12.075 1.00 96.50 286 TYR A O 1
ATOM 2143 N N . ASP A 1 287 ? -7.041 14.932 -12.635 1.00 95.56 287 ASP A N 1
ATOM 2144 C CA . ASP A 1 287 ? -7.530 16.318 -12.749 1.00 95.56 287 ASP A CA 1
ATOM 2145 C C . ASP A 1 287 ? -7.834 16.967 -11.384 1.00 95.56 287 ASP A C 1
ATOM 2147 O O . ASP A 1 287 ? -8.502 17.996 -11.291 1.00 95.56 287 ASP A O 1
ATOM 2151 N N . ILE A 1 288 ? -7.384 16.334 -10.305 1.00 93.88 288 ILE A N 1
ATOM 2152 C CA . ILE A 1 288 ? -7.613 16.728 -8.919 1.00 93.88 288 ILE A CA 1
ATOM 2153 C C . ILE A 1 288 ? -6.261 16.797 -8.209 1.00 93.88 288 ILE A C 1
ATOM 2155 O O . ILE A 1 288 ? -5.400 15.947 -8.455 1.00 93.88 288 ILE A O 1
ATOM 2159 N N . PRO A 1 289 ? -6.050 17.795 -7.341 1.00 93.69 289 PRO A N 1
ATOM 2160 C CA . PRO A 1 289 ? -4.788 17.932 -6.639 1.00 93.69 289 PRO A CA 1
ATOM 2161 C C . PRO A 1 289 ? -4.579 16.770 -5.665 1.00 93.69 289 PRO A C 1
ATOM 2163 O O . PRO A 1 289 ? -5.528 16.242 -5.083 1.00 93.69 289 PRO A O 1
ATOM 2166 N N . ALA A 1 290 ? -3.316 16.396 -5.481 1.00 96.88 290 ALA A N 1
ATOM 2167 C CA . ALA A 1 290 ? -2.908 15.548 -4.374 1.00 96.88 290 ALA A CA 1
ATOM 2168 C C . ALA A 1 290 ? -2.724 16.404 -3.114 1.00 96.88 290 ALA A C 1
ATOM 2170 O O . ALA A 1 290 ? -2.212 17.521 -3.195 1.00 96.88 290 ALA A O 1
ATOM 2171 N N . GLU A 1 291 ? -3.132 15.878 -1.962 1.00 97.38 291 GLU A N 1
ATOM 2172 C CA . GLU A 1 291 ? -2.999 16.563 -0.676 1.00 97.38 291 GLU A CA 1
ATOM 2173 C C . GLU A 1 291 ? -1.887 15.920 0.149 1.00 97.38 291 GLU A C 1
ATOM 2175 O O . GLU A 1 291 ? -1.914 14.721 0.428 1.00 97.38 291 GLU A O 1
ATOM 2180 N N . GLU A 1 292 ? -0.893 16.716 0.539 1.00 96.38 292 GLU A N 1
ATOM 2181 C CA . GLU A 1 292 ? 0.169 16.263 1.434 1.00 96.38 292 GLU A CA 1
ATOM 2182 C C . GLU A 1 292 ? -0.314 16.290 2.881 1.00 96.38 292 GLU A C 1
ATOM 2184 O O . GLU A 1 292 ? -0.732 17.326 3.401 1.00 96.38 292 GLU A O 1
ATOM 2189 N N . VAL A 1 293 ? -0.224 15.145 3.552 1.00 96.44 293 VAL A N 1
ATOM 2190 C CA . VAL A 1 293 ? -0.646 14.991 4.944 1.00 96.44 293 VAL A CA 1
ATOM 2191 C C . VAL A 1 293 ? 0.394 14.196 5.727 1.00 96.44 293 VAL A C 1
ATOM 2193 O O . VAL A 1 293 ? 1.133 13.374 5.194 1.00 96.44 293 VAL A O 1
ATOM 2196 N N . ASN A 1 294 ? 0.491 14.447 7.029 1.00 93.69 294 ASN A N 1
ATOM 2197 C CA . ASN A 1 294 ? 1.429 13.728 7.902 1.00 93.69 294 ASN A CA 1
ATOM 2198 C C . ASN A 1 294 ? 0.898 12.368 8.368 1.00 93.69 294 ASN A C 1
ATOM 2200 O O . ASN A 1 294 ? 1.672 11.482 8.735 1.00 93.69 294 ASN A O 1
ATOM 2204 N N . LEU A 1 295 ? -0.424 12.279 8.424 1.00 95.31 295 LEU A N 1
ATOM 2205 C CA . LEU A 1 295 ? -1.221 11.180 8.930 1.00 95.31 295 LEU A CA 1
ATOM 2206 C C . LEU A 1 295 ? -2.612 11.347 8.321 1.00 95.31 295 LEU A C 1
ATOM 2208 O O . LEU A 1 295 ? -3.080 12.478 8.165 1.00 95.31 295 LEU A O 1
ATOM 2212 N N . LEU A 1 296 ? -3.255 10.236 7.985 1.00 97.38 296 LEU A N 1
ATOM 2213 C CA . LEU A 1 296 ? -4.608 10.218 7.447 1.00 97.38 296 LEU A CA 1
ATOM 2214 C C . LEU A 1 296 ? -5.498 9.396 8.379 1.00 97.38 296 LEU A C 1
ATOM 2216 O O . LEU A 1 296 ? -5.251 8.210 8.562 1.00 97.38 296 LEU A O 1
ATOM 2220 N N . ARG A 1 297 ? -6.531 10.015 8.950 1.00 96.94 297 ARG A N 1
ATOM 2221 C CA . ARG A 1 297 ? -7.593 9.315 9.684 1.00 96.94 297 ARG A CA 1
ATOM 2222 C C . ARG A 1 297 ? -8.789 9.157 8.755 1.00 96.94 297 ARG A C 1
ATOM 2224 O O . ARG A 1 297 ? -9.247 10.159 8.212 1.00 96.94 297 ARG A O 1
ATOM 2231 N N . VAL A 1 298 ? -9.291 7.937 8.600 1.00 96.75 298 VAL A N 1
ATOM 2232 C CA . VAL A 1 298 ? -10.426 7.618 7.726 1.00 96.75 298 VAL A CA 1
ATOM 2233 C C . VAL A 1 298 ? -11.485 6.882 8.529 1.00 96.75 298 VAL A C 1
ATOM 2235 O O . VAL A 1 298 ? -11.219 5.795 9.033 1.00 96.75 298 VAL A O 1
ATOM 2238 N N . ALA A 1 299 ? -12.685 7.448 8.610 1.00 96.19 299 ALA A N 1
ATOM 2239 C CA . ALA A 1 299 ? -13.872 6.758 9.102 1.00 96.19 299 ALA A CA 1
ATOM 2240 C C . ALA A 1 299 ? -14.802 6.438 7.926 1.00 96.19 299 ALA A C 1
ATOM 2242 O O . ALA A 1 299 ? -14.821 7.147 6.914 1.00 96.19 299 ALA A O 1
ATOM 2243 N N . LYS A 1 300 ? -15.643 5.406 8.049 1.00 93.00 300 LYS A N 1
ATOM 2244 C CA . LYS A 1 300 ? -16.588 5.074 6.969 1.00 93.00 300 LYS A CA 1
ATOM 2245 C C . LYS A 1 300 ? -17.545 6.229 6.657 1.00 93.00 300 LYS A C 1
ATOM 2247 O O . LYS A 1 300 ? -17.835 6.479 5.487 1.00 93.00 300 LYS A O 1
ATOM 2252 N N . GLY A 1 301 ? -17.987 6.953 7.688 1.00 92.25 301 GLY A N 1
ATOM 2253 C CA . GLY A 1 301 ? -18.889 8.100 7.557 1.00 92.25 301 GLY A CA 1
ATOM 2254 C C . GLY A 1 301 ? -18.260 9.334 6.899 1.00 92.25 301 GLY A C 1
ATOM 2255 O O . GLY A 1 301 ? -18.976 10.113 6.271 1.00 92.25 301 GLY A O 1
ATOM 2256 N N . ASP A 1 302 ? -16.934 9.503 6.982 1.00 91.38 302 ASP A N 1
ATOM 2257 C CA . ASP A 1 302 ? -16.230 10.685 6.462 1.00 91.38 302 ASP A CA 1
ATOM 2258 C C . ASP A 1 302 ? -15.413 10.428 5.188 1.00 91.38 302 ASP A C 1
ATOM 2260 O O . ASP A 1 302 ? -14.865 11.370 4.616 1.00 91.38 302 ASP A O 1
ATOM 2264 N N . ILE A 1 303 ? -15.395 9.193 4.674 1.00 93.69 303 ILE A N 1
ATOM 2265 C CA . ILE A 1 303 ? -14.582 8.798 3.513 1.00 93.69 303 ILE A CA 1
ATOM 2266 C C . ILE A 1 303 ? -14.817 9.682 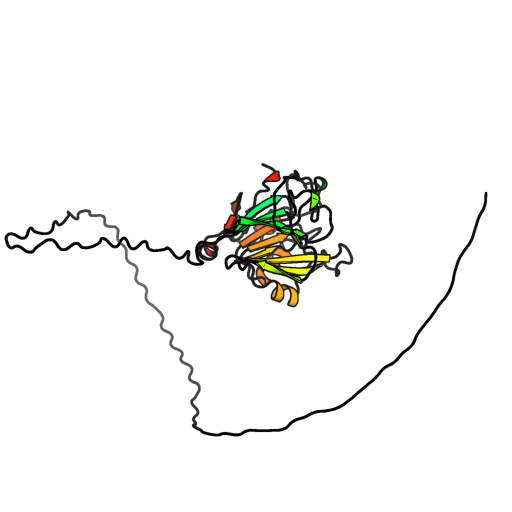2.275 1.00 93.69 303 ILE A C 1
ATOM 2268 O O . ILE A 1 303 ? -13.921 9.897 1.458 1.00 93.69 303 ILE A O 1
ATOM 2272 N N . MET A 1 304 ? -16.025 10.234 2.128 1.00 93.19 304 MET A N 1
ATOM 2273 C CA . MET A 1 304 ? -16.372 11.130 1.024 1.00 93.19 304 MET A CA 1
ATOM 2274 C C . MET A 1 304 ? -15.796 12.540 1.175 1.00 93.19 304 MET A C 1
ATOM 2276 O O . MET A 1 304 ? -15.644 13.216 0.159 1.00 93.19 304 MET A O 1
ATOM 2280 N N . CYS A 1 305 ? -15.431 12.947 2.386 1.00 92.50 305 CYS A N 1
ATOM 2281 C CA . CYS A 1 305 ? -14.744 14.199 2.688 1.00 92.50 305 CYS A CA 1
ATOM 2282 C C . CYS A 1 305 ? -13.219 14.079 2.545 1.00 92.50 305 CYS A C 1
ATOM 2284 O O . CYS A 1 305 ? -12.537 15.097 2.508 1.00 92.50 305 CYS A O 1
ATOM 2286 N N . GLN A 1 306 ? -12.690 12.856 2.452 1.00 94.94 306 GLN A N 1
ATOM 2287 C CA . GLN A 1 306 ? -11.256 12.609 2.323 1.00 94.94 306 GLN A CA 1
ATOM 2288 C C . GLN A 1 306 ? -10.745 12.929 0.907 1.00 94.94 306 GLN A C 1
ATOM 2290 O O . GLN A 1 306 ? -11.472 12.712 -0.085 1.00 94.94 306 GLN A O 1
ATOM 2295 N N . PRO A 1 307 ? -9.478 13.368 0.776 1.00 95.19 307 PRO A N 1
ATOM 2296 C CA . PRO A 1 307 ? -8.839 13.546 -0.521 1.00 95.19 307 PRO A CA 1
ATOM 2297 C C . PRO A 1 307 ? -8.853 12.245 -1.318 1.00 95.19 307 PRO A C 1
ATOM 2299 O O . PRO A 1 307 ? -8.766 11.141 -0.782 1.00 95.19 307 PRO A O 1
ATOM 2302 N N . LYS A 1 308 ? -8.944 12.361 -2.641 1.00 96.88 308 LYS A N 1
ATOM 2303 C CA . LYS A 1 308 ? -8.812 11.193 -3.521 1.00 96.88 308 LYS A CA 1
ATOM 2304 C C . LYS A 1 308 ? -7.372 10.683 -3.568 1.00 96.88 308 LYS A C 1
ATOM 2306 O O . LYS A 1 308 ? -7.177 9.480 -3.706 1.00 96.88 308 LYS A O 1
ATOM 2311 N N . ILE A 1 309 ? -6.390 11.579 -3.468 1.00 98.19 309 ILE A N 1
ATOM 2312 C CA . ILE A 1 309 ? -4.964 11.252 -3.412 1.00 98.19 309 ILE A CA 1
ATOM 2313 C C . ILE A 1 309 ? -4.382 11.936 -2.179 1.00 98.19 309 ILE A C 1
ATOM 2315 O O . ILE A 1 309 ? -4.318 13.164 -2.137 1.00 98.19 309 ILE A O 1
ATOM 2319 N N . ALA A 1 310 ? -3.962 11.142 -1.199 1.00 97.94 310 ALA A N 1
ATOM 2320 C CA . ALA A 1 310 ? -3.271 11.619 -0.007 1.00 97.94 310 ALA A CA 1
ATOM 2321 C C . ALA A 1 310 ? -1.808 11.175 -0.057 1.00 97.94 310 ALA A C 1
ATOM 2323 O O . ALA A 1 310 ? -1.499 9.984 -0.073 1.00 97.94 310 ALA A O 1
ATOM 2324 N N . VAL A 1 311 ? -0.898 12.142 -0.078 1.00 97.38 311 VAL A N 1
ATOM 2325 C CA . VAL A 1 311 ? 0.546 11.907 -0.074 1.00 97.38 311 VAL A CA 1
ATOM 2326 C C . VAL A 1 311 ? 1.011 11.956 1.373 1.00 97.38 311 VAL A C 1
ATOM 2328 O O . VAL A 1 311 ? 1.139 13.028 1.965 1.00 97.38 311 VAL A O 1
ATOM 2331 N N . LEU A 1 312 ? 1.231 10.780 1.961 1.00 96.19 312 LEU A N 1
ATOM 2332 C CA . LEU A 1 312 ? 1.699 10.676 3.337 1.00 96.19 312 LEU A CA 1
ATOM 2333 C C . LEU A 1 312 ? 3.198 10.978 3.420 1.00 96.19 312 LEU A C 1
ATOM 2335 O O . LEU A 1 312 ? 4.023 10.239 2.882 1.00 96.19 312 LEU A O 1
ATOM 2339 N N . LEU A 1 313 ? 3.554 12.052 4.124 1.00 91.38 313 LEU A N 1
ATOM 2340 C CA . LEU A 1 313 ? 4.947 12.460 4.296 1.00 91.38 313 LEU A CA 1
ATOM 2341 C C . LEU A 1 313 ? 5.706 11.460 5.191 1.00 91.38 313 LEU A C 1
ATOM 2343 O O . LEU A 1 313 ? 5.275 11.238 6.328 1.00 91.38 313 LEU A O 1
ATOM 2347 N N . PRO A 1 314 ? 6.850 10.902 4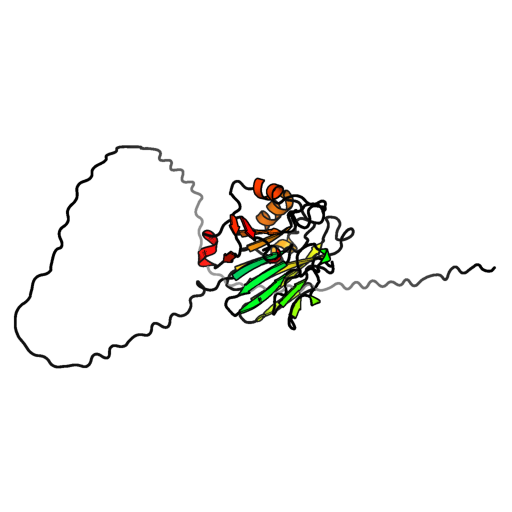.737 1.00 90.56 314 PRO A N 1
ATOM 2348 C CA . PRO A 1 314 ? 7.629 9.939 5.512 1.00 90.56 314 PRO A CA 1
ATOM 2349 C C . PRO A 1 314 ? 8.037 10.485 6.882 1.00 90.56 314 PRO A C 1
ATOM 2351 O O . PRO A 1 314 ? 8.814 11.438 6.984 1.00 90.56 314 PRO A O 1
ATOM 2354 N N . GLN A 1 315 ? 7.543 9.865 7.950 1.00 89.62 315 GLN A N 1
ATOM 2355 C CA . GLN A 1 315 ? 7.826 10.299 9.318 1.00 89.62 315 GLN A CA 1
ATOM 2356 C C . GLN A 1 315 ? 9.281 10.047 9.728 1.00 89.62 315 GLN A C 1
ATOM 2358 O O . GLN A 1 315 ? 9.802 10.787 10.557 1.00 89.62 315 GLN A O 1
ATOM 2363 N N . SER A 1 316 ? 9.961 9.078 9.108 1.00 81.75 316 SER A N 1
ATOM 2364 C CA . SER A 1 316 ? 11.396 8.839 9.326 1.00 81.75 316 SER A CA 1
ATOM 2365 C C . SER A 1 316 ? 12.293 9.973 8.819 1.00 81.75 316 SER A C 1
ATOM 2367 O O . SER A 1 316 ? 13.472 10.008 9.157 1.00 81.75 316 SER A O 1
ATOM 2369 N N . LEU A 1 317 ? 11.763 10.898 8.010 1.00 81.50 317 LEU A N 1
ATOM 2370 C CA . LEU A 1 317 ? 12.517 12.004 7.410 1.00 81.50 317 LEU A CA 1
ATOM 2371 C C . LEU A 1 317 ? 12.300 13.354 8.106 1.00 81.50 317 LEU A C 1
ATOM 2373 O O . LEU A 1 317 ? 12.799 14.361 7.587 1.00 81.50 317 LEU A O 1
ATOM 2377 N N . LYS A 1 318 ? 11.543 13.370 9.207 1.00 69.69 318 LYS A N 1
ATOM 2378 C CA . LYS A 1 318 ? 11.257 14.560 10.017 1.00 69.69 318 LYS A CA 1
ATOM 2379 C C . LYS A 1 318 ? 12.345 14.850 11.041 1.00 69.69 318 LYS A C 1
ATOM 2381 O O . LYS A 1 318 ? 13.006 13.893 11.497 1.00 69.69 318 LYS A O 1
#

Foldseek 3Di:
DDDDDDDDDDDDDDDDDDDDDDDDDDDDDDDDDDDDDDDDDDDDDDDDDDDDDDDDDDDDDDDDDDDDDDDDDDDDDDDDDDDDDPPPPPPPPPPPDLQPWKWKWAAQAFLWIWIATPVGAIEIFFQADCVVLFDLDADEHQEYEAFDDDRRGPPCVSYPDDHHYDDDADWDDPDPQWIKGWDKAEQAPPRPPVPRITIKIFIDDSNFTEIEGGNAHAQDDPVRLVSSAAHLEYEEEAFPPRHNHLVSRVVNNVSNNYLAYAYGNADDPRPPVDNTHHPCSNQVVDPFHEAEDQMDIDHPNCSNVDDNYYHHDNPSVD

Secondary structure (DSSP, 8-state):
---------------------------------------------------------------------PPPP------------------------TTS-EEEEEEEETTEEEEE-TTS-EEEE----GGGSS-------SEEE-SSSSTTT--GGGS-S-PEEE-SSEEEEEETTEEEEEEEEESSSSTTTTT-EEEEEEEEETTEEEEE-TT--SPPPHHHHHHH---SEEEEE--SSSS--HHHHHHHHHHTT-SEEEEES-B-SSSTTSSPPBTHHHHTTSSS--EEES-EEEETTTTTTS-SBEEEPPGGG-